Protein AF-A0A7J2JS79-F1 (afdb_monomer_lite)

Radius of gyration: 30.81 Å; chains: 1; bounding box: 66×51×99 Å

Structure (mmCIF, N/CA/C/O backbone):
data_AF-A0A7J2JS79-F1
#
_entry.id   AF-A0A7J2JS79-F1
#
loop_
_atom_site.group_PDB
_atom_site.id
_atom_site.type_symbol
_atom_site.label_atom_id
_atom_site.label_alt_id
_atom_site.label_comp_id
_atom_site.label_asym_id
_atom_site.label_entity_id
_atom_site.label_seq_id
_atom_site.pdbx_PDB_ins_code
_atom_site.Cartn_x
_atom_site.Cartn_y
_atom_site.Cartn_z
_atom_site.occupancy
_atom_site.B_iso_or_equiv
_atom_site.auth_seq_id
_atom_site.auth_comp_id
_atom_site.auth_asym_id
_atom_site.auth_atom_id
_atom_site.pdbx_PDB_model_num
ATOM 1 N N . ASP A 1 1 ? -10.853 20.121 -11.551 1.00 84.25 1 ASP A N 1
ATOM 2 C CA . ASP A 1 1 ? -9.525 20.660 -11.921 1.00 84.25 1 ASP A CA 1
ATOM 3 C C . ASP A 1 1 ? -8.825 21.218 -10.692 1.00 84.25 1 ASP A C 1
ATOM 5 O O . ASP A 1 1 ? -9.504 21.493 -9.707 1.00 84.25 1 ASP A O 1
ATOM 9 N N . ILE A 1 2 ? -7.500 21.365 -10.731 1.00 89.12 2 ILE A N 1
ATOM 10 C CA . ILE A 1 2 ? -6.715 22.057 -9.697 1.00 89.12 2 ILE A CA 1
ATOM 11 C C . ILE A 1 2 ? -6.076 23.290 -10.339 1.00 89.12 2 ILE A C 1
ATOM 13 O O . ILE A 1 2 ? -5.400 23.184 -11.360 1.00 89.12 2 ILE A O 1
ATOM 17 N N . MET A 1 3 ? -6.304 24.453 -9.735 1.00 93.06 3 MET A N 1
ATOM 18 C CA . MET A 1 3 ? -5.702 25.731 -10.112 1.00 93.06 3 MET A CA 1
ATOM 19 C C . MET A 1 3 ? -4.889 26.240 -8.928 1.00 93.06 3 MET A C 1
ATOM 21 O O . MET A 1 3 ? -5.414 26.318 -7.817 1.00 93.06 3 MET A O 1
ATOM 25 N N . PHE A 1 4 ? -3.627 26.579 -9.159 1.00 94.00 4 PHE A N 1
ATOM 26 C CA . PHE A 1 4 ? -2.743 27.139 -8.145 1.00 94.00 4 PHE A CA 1
ATOM 27 C C . PHE A 1 4 ? -1.970 28.313 -8.741 1.00 94.00 4 PHE A C 1
ATOM 29 O O . PHE A 1 4 ? -1.432 28.202 -9.837 1.00 94.00 4 PHE A O 1
ATOM 36 N N . ILE A 1 5 ? -1.950 29.440 -8.035 1.00 94.62 5 ILE A N 1
ATOM 37 C CA . ILE A 1 5 ? -1.116 30.595 -8.367 1.00 94.62 5 ILE A CA 1
ATOM 38 C C . ILE A 1 5 ? -0.115 30.721 -7.230 1.00 94.62 5 ILE A C 1
ATOM 40 O O . ILE A 1 5 ? -0.523 30.796 -6.068 1.00 94.62 5 ILE A O 1
ATOM 44 N N . ASP A 1 6 ? 1.170 30.679 -7.554 1.00 93.75 6 ASP A N 1
ATOM 45 C CA . ASP A 1 6 ? 2.220 30.836 -6.556 1.00 93.75 6 ASP A CA 1
ATOM 46 C C . ASP A 1 6 ? 2.411 32.319 -6.157 1.00 93.75 6 ASP A C 1
ATOM 48 O O . ASP A 1 6 ? 1.805 33.213 -6.758 1.00 93.75 6 ASP A O 1
ATOM 52 N N . PRO A 1 7 ? 3.227 32.616 -5.128 1.00 95.69 7 PRO A N 1
ATOM 53 C CA . PRO A 1 7 ? 3.497 33.996 -4.720 1.00 95.69 7 PRO A CA 1
ATOM 54 C C . PRO A 1 7 ? 4.142 34.870 -5.807 1.00 95.69 7 PRO A C 1
ATOM 56 O O . PRO A 1 7 ? 4.011 36.091 -5.742 1.00 95.69 7 PRO A O 1
ATOM 59 N N . ASP A 1 8 ? 4.801 34.260 -6.796 1.00 94.81 8 ASP A N 1
ATOM 60 C CA . ASP A 1 8 ? 5.475 34.941 -7.907 1.00 94.81 8 ASP A CA 1
ATOM 61 C C . ASP A 1 8 ? 4.531 35.195 -9.103 1.00 94.81 8 ASP A C 1
ATOM 63 O O . ASP A 1 8 ? 4.903 35.854 -10.077 1.00 94.81 8 ASP A O 1
ATOM 67 N N . GLY A 1 9 ? 3.284 34.715 -9.030 1.00 92.88 9 GLY A N 1
ATOM 68 C CA . GLY A 1 9 ? 2.262 34.877 -10.061 1.00 92.88 9 GLY A CA 1
ATOM 69 C C . GLY A 1 9 ? 2.285 33.806 -11.156 1.00 92.88 9 GLY A C 1
ATOM 70 O O . GLY A 1 9 ? 1.557 33.939 -12.144 1.00 92.88 9 GLY A O 1
ATOM 71 N N . LEU A 1 10 ? 3.072 32.735 -11.006 1.00 93.00 10 LEU A N 1
ATOM 72 C CA . LEU A 1 10 ? 3.027 31.586 -11.907 1.00 93.00 10 LEU A CA 1
ATOM 73 C C . LEU A 1 10 ? 1.721 30.821 -11.707 1.00 93.00 10 LEU A C 1
ATOM 75 O O . LEU A 1 10 ? 1.368 30.394 -10.606 1.00 93.00 10 LEU A O 1
ATOM 79 N N . PHE A 1 11 ? 1.007 30.631 -12.813 1.00 92.88 11 PHE A N 1
ATOM 80 C CA . PHE A 1 11 ? -0.254 29.912 -12.846 1.00 92.88 11 PHE A CA 1
ATOM 81 C C . PHE A 1 11 ? -0.038 28.446 -13.231 1.00 92.88 11 PHE A C 1
ATOM 83 O O . PHE A 1 11 ? 0.369 28.127 -14.349 1.00 92.88 11 PHE A O 1
ATOM 90 N N . PHE A 1 12 ? -0.376 27.553 -12.309 1.00 91.50 12 PHE A N 1
ATOM 91 C CA . PHE A 1 12 ? -0.384 26.112 -12.494 1.00 91.50 12 PHE A CA 1
ATOM 92 C C . PHE A 1 12 ? -1.821 25.623 -12.682 1.00 91.50 12 PHE A C 1
ATOM 94 O O . PHE A 1 12 ? -2.689 25.835 -11.828 1.00 91.50 12 PHE A O 1
ATOM 101 N N . PHE A 1 13 ? -2.066 24.928 -13.793 1.00 91.44 13 PHE A N 1
ATOM 102 C CA . PHE A 1 13 ? -3.361 24.332 -14.107 1.00 91.44 13 PHE A CA 1
ATOM 103 C C . PHE A 1 13 ? -3.237 22.832 -14.338 1.00 91.44 13 PHE A C 1
ATOM 105 O O . PHE A 1 13 ? -2.609 22.382 -15.296 1.00 91.44 13 PHE A O 1
ATOM 112 N N . PHE A 1 14 ? -3.912 22.059 -13.494 1.00 88.56 14 PHE A N 1
ATOM 113 C CA . PHE A 1 14 ? -4.018 20.614 -13.624 1.00 88.56 14 PHE A CA 1
ATOM 114 C C . PHE A 1 14 ? -5.469 20.253 -13.942 1.00 88.56 14 PHE A C 1
ATOM 116 O O . PHE A 1 14 ? -6.329 20.167 -13.059 1.00 88.56 14 PHE A O 1
ATOM 123 N N . ALA A 1 15 ? -5.749 20.045 -15.229 1.00 86.50 15 ALA A N 1
ATOM 124 C CA . ALA A 1 15 ? -7.058 19.584 -15.684 1.00 86.50 15 ALA A CA 1
ATOM 125 C C . ALA A 1 15 ? -7.392 18.198 -15.102 1.00 86.50 15 ALA A C 1
ATOM 127 O O . ALA A 1 15 ? -6.499 17.404 -14.799 1.00 86.50 15 ALA A O 1
ATOM 128 N N . MET A 1 16 ? -8.667 17.846 -15.005 1.00 83.88 16 MET A N 1
ATOM 129 C CA . MET A 1 16 ? -9.098 16.479 -14.723 1.00 83.88 16 MET A CA 1
ATOM 130 C C . MET A 1 16 ? -8.795 15.568 -15.913 1.00 83.88 16 MET A C 1
ATOM 132 O O . MET A 1 16 ? -8.667 16.003 -17.056 1.00 83.88 16 MET A O 1
ATOM 136 N N . THR A 1 17 ? -8.594 14.287 -15.627 1.00 82.75 17 THR A N 1
ATOM 137 C CA . THR A 1 17 ? -8.376 13.253 -16.656 1.00 82.75 17 THR A CA 1
ATOM 138 C C . THR A 1 17 ? -9.635 12.424 -16.880 1.00 82.75 17 THR A C 1
ATOM 140 O O . THR A 1 17 ? -9.803 11.817 -17.929 1.00 82.75 17 THR A O 1
ATOM 143 N N . THR A 1 18 ? -10.502 12.368 -15.872 1.00 84.44 18 THR A N 1
ATOM 144 C CA . THR A 1 18 ? -11.639 11.460 -15.802 1.00 84.44 18 THR A CA 1
ATOM 145 C C . THR A 1 18 ? -12.672 12.017 -14.833 1.00 84.44 18 THR A C 1
ATOM 147 O O . THR A 1 18 ? -12.306 12.574 -13.798 1.00 84.44 18 THR A O 1
ATOM 150 N N . ASP A 1 19 ? -13.947 11.826 -15.161 1.00 84.81 19 ASP A N 1
ATOM 151 C CA . ASP A 1 19 ? -15.085 12.200 -14.311 1.00 84.81 19 ASP A CA 1
ATOM 152 C C . ASP A 1 19 ? -15.499 11.057 -13.367 1.00 84.81 19 ASP A C 1
ATOM 154 O O . ASP A 1 19 ? -16.471 11.161 -12.619 1.00 84.81 19 ASP A O 1
ATOM 158 N N . GLN A 1 20 ? -14.784 9.926 -13.406 1.00 86.12 20 GLN A N 1
ATOM 159 C CA . GLN A 1 20 ? -15.063 8.782 -12.543 1.00 86.12 20 GLN A CA 1
ATOM 160 C C . GLN A 1 20 ? -14.606 9.066 -11.112 1.00 86.12 20 GLN A C 1
ATOM 162 O O . GLN A 1 20 ? -13.413 9.107 -10.812 1.00 86.12 20 GLN A O 1
ATOM 167 N N . ILE A 1 21 ? -15.579 9.202 -10.214 1.00 85.50 21 ILE A N 1
ATOM 168 C CA . ILE A 1 21 ? -15.348 9.418 -8.788 1.00 85.50 21 ILE A CA 1
ATOM 169 C C . ILE A 1 21 ? -15.422 8.066 -8.059 1.00 85.50 21 ILE A C 1
ATOM 171 O O . ILE A 1 21 ? -16.428 7.361 -8.190 1.00 85.50 21 ILE A O 1
ATOM 175 N N . PRO A 1 22 ? -14.401 7.681 -7.271 1.00 85.75 22 PRO A N 1
ATOM 176 C CA . PRO A 1 22 ? -14.474 6.473 -6.459 1.00 85.75 22 PRO A CA 1
ATOM 177 C C . PRO A 1 22 ? -15.594 6.554 -5.406 1.00 85.75 22 PRO A C 1
ATOM 179 O O . PRO A 1 22 ? -15.887 7.641 -4.898 1.00 85.75 22 PRO A O 1
ATOM 182 N N . PRO A 1 23 ? -16.182 5.414 -5.002 1.00 87.31 23 PRO A N 1
ATOM 183 C CA . PRO A 1 23 ? -17.292 5.396 -4.053 1.00 87.31 23 PRO A CA 1
ATOM 184 C C . PRO A 1 23 ? -16.861 5.979 -2.703 1.00 87.31 23 PRO A C 1
ATOM 186 O O . PRO A 1 23 ? -15.801 5.595 -2.216 1.00 87.31 23 PRO A O 1
ATOM 189 N N . PRO A 1 24 ? -17.641 6.867 -2.065 1.00 90.00 24 PRO A N 1
ATOM 190 C CA . PRO A 1 24 ? -17.243 7.488 -0.806 1.00 90.00 24 PRO A CA 1
ATOM 191 C C . PRO A 1 24 ? -17.092 6.449 0.320 1.00 90.00 24 PRO A C 1
ATOM 193 O O . PRO A 1 24 ? -17.819 5.449 0.335 1.00 90.00 24 PRO A O 1
ATOM 196 N N . PRO A 1 25 ? -16.164 6.673 1.270 1.00 91.81 25 PRO A N 1
ATOM 197 C CA . PRO A 1 25 ? -16.017 5.799 2.425 1.00 91.81 25 PRO A CA 1
ATOM 198 C C . PRO A 1 25 ? -17.281 5.836 3.291 1.00 91.81 25 PRO A C 1
ATOM 200 O O . PRO A 1 25 ? -18.002 6.835 3.324 1.00 91.81 25 PRO A O 1
ATOM 203 N N . LYS A 1 26 ? -17.539 4.742 4.008 1.00 90.25 26 LYS A N 1
ATOM 204 C CA . LYS A 1 26 ? -18.699 4.610 4.900 1.00 90.25 26 LYS A CA 1
ATOM 205 C C . LYS A 1 26 ? -18.242 4.509 6.345 1.00 90.25 26 LYS A C 1
ATOM 207 O O . LYS A 1 26 ? -17.223 3.885 6.637 1.00 90.25 26 LYS A O 1
ATOM 212 N N . GLU A 1 27 ? -19.019 5.088 7.252 1.00 89.50 27 GLU A N 1
ATOM 213 C CA . GLU A 1 27 ? -18.800 4.890 8.680 1.00 89.50 27 GLU A CA 1
ATOM 214 C C . GLU A 1 27 ? -19.124 3.444 9.069 1.00 89.50 27 GLU A C 1
ATOM 216 O O . GLU A 1 27 ? -20.024 2.809 8.510 1.00 89.50 27 GLU A O 1
ATOM 221 N N . THR A 1 28 ? -18.369 2.906 10.022 1.00 90.69 28 THR A N 1
ATOM 222 C CA . THR A 1 28 ? -18.553 1.539 10.490 1.00 90.69 28 THR A CA 1
ATOM 223 C C . THR A 1 28 ? -18.247 1.406 11.972 1.00 90.69 28 THR A C 1
ATOM 225 O O . THR A 1 28 ? -17.561 2.235 12.566 1.00 90.69 28 THR A O 1
ATOM 228 N N . LYS A 1 29 ? -18.755 0.326 12.563 1.00 92.31 29 LYS A N 1
ATOM 229 C CA . LYS A 1 29 ? -18.499 -0.051 13.955 1.00 92.31 29 LYS A CA 1
ATOM 230 C C . LYS A 1 29 ? -17.019 -0.391 14.163 1.00 92.31 29 LYS A C 1
ATOM 232 O O . LYS A 1 29 ? -16.299 -0.697 13.211 1.00 92.31 29 LYS A O 1
ATOM 237 N N . PHE A 1 30 ? -16.567 -0.435 15.409 1.00 92.62 30 PHE A N 1
ATOM 238 C CA . PHE A 1 30 ? -15.189 -0.825 15.708 1.00 92.62 30 PHE A CA 1
ATOM 239 C C . PHE A 1 30 ? -14.995 -2.334 15.580 1.00 92.62 30 PHE A C 1
ATOM 241 O O . PHE A 1 30 ? -15.896 -3.114 15.871 1.00 92.62 30 PHE A O 1
ATOM 248 N N . HIS A 1 31 ? -13.813 -2.776 15.172 1.00 93.94 31 HIS A N 1
ATOM 249 C CA . HIS A 1 31 ? -13.465 -4.189 15.265 1.00 93.94 31 HIS A CA 1
ATOM 250 C C . HIS A 1 31 ? -12.856 -4.477 16.649 1.00 93.94 31 HIS A C 1
ATOM 252 O O . HIS A 1 31 ? -11.970 -3.727 17.059 1.00 93.94 31 HIS A O 1
ATOM 258 N N . PRO A 1 32 ? -13.249 -5.554 17.359 1.00 92.12 32 PRO A N 1
ATOM 259 C CA . PRO A 1 32 ? -12.755 -5.843 18.712 1.00 92.12 32 PRO A CA 1
ATOM 260 C C . PRO A 1 32 ? -11.230 -5.895 18.854 1.00 92.12 32 PRO A C 1
ATOM 262 O O . PRO A 1 32 ? -10.695 -5.436 19.853 1.00 92.12 32 PRO A O 1
ATOM 265 N N . LYS A 1 33 ? -10.512 -6.408 17.846 1.00 90.81 33 LYS A N 1
ATOM 266 C CA . LYS A 1 33 ? -9.035 -6.468 17.859 1.00 90.81 33 LYS A CA 1
ATOM 267 C C . LYS A 1 33 ? -8.331 -5.125 17.609 1.00 90.81 33 LYS A C 1
ATOM 269 O O . LYS A 1 33 ? -7.115 -5.075 17.730 1.00 90.81 33 LYS A O 1
ATOM 274 N N . GLY A 1 34 ? -9.059 -4.084 17.204 1.00 88.19 34 GLY A N 1
ATOM 275 C CA . GLY A 1 34 ? -8.492 -2.774 16.851 1.00 88.19 34 GLY A CA 1
ATOM 276 C C . GLY A 1 34 ? -8.863 -1.655 17.818 1.00 88.19 34 GLY A C 1
ATO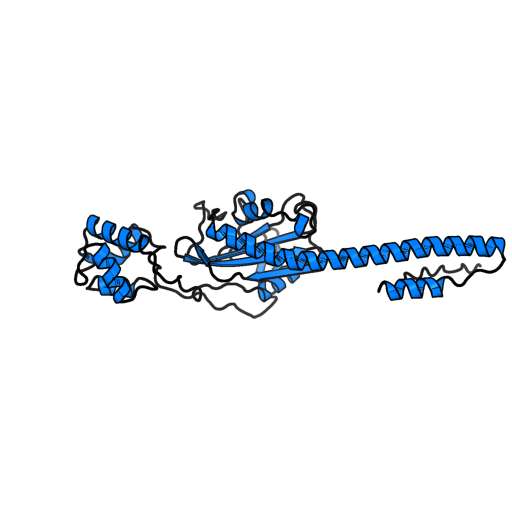M 277 O O . GLY A 1 34 ? -8.722 -0.484 17.476 1.00 88.19 34 GLY A O 1
ATOM 278 N N . ILE A 1 35 ? -9.401 -1.994 18.990 1.00 92.62 35 ILE A N 1
ATOM 279 C CA . ILE A 1 35 ? -9.753 -1.002 20.007 1.00 92.62 35 ILE A CA 1
ATOM 280 C C . ILE A 1 35 ? -8.641 -0.846 21.032 1.00 92.62 35 ILE A C 1
ATOM 282 O O . ILE A 1 35 ? -7.933 -1.797 21.352 1.00 92.62 35 ILE A O 1
ATOM 286 N N . ASP A 1 36 ? -8.573 0.352 21.598 1.00 91.81 36 ASP A N 1
ATOM 287 C CA . ASP A 1 36 ? -7.746 0.672 22.753 1.00 91.81 36 ASP A CA 1
ATOM 288 C C . ASP A 1 36 ? -8.608 0.640 24.029 1.00 91.81 36 ASP A C 1
ATOM 290 O O . ASP A 1 36 ? -9.831 0.808 23.970 1.00 91.81 36 ASP A O 1
ATOM 294 N N . PHE A 1 37 ? -7.987 0.447 25.196 1.00 93.12 37 PHE A N 1
ATOM 295 C CA . PHE A 1 37 ? -8.708 0.400 26.477 1.00 93.12 37 PHE A CA 1
ATOM 296 C C . PHE A 1 37 ? -9.516 1.682 26.735 1.00 93.12 37 PHE A C 1
ATOM 298 O O . PHE A 1 37 ? -10.695 1.626 27.081 1.00 93.12 37 PHE A O 1
ATOM 305 N N . GLU A 1 38 ? -8.913 2.839 26.461 1.00 94.00 38 GLU A N 1
ATOM 306 C CA . GLU A 1 38 ? -9.556 4.148 26.605 1.00 94.00 38 GLU A CA 1
ATOM 307 C C . GLU A 1 38 ? -10.780 4.303 25.687 1.00 94.00 38 GLU A C 1
ATOM 309 O O . GLU A 1 38 ? -11.810 4.855 26.077 1.00 94.00 38 GLU A O 1
ATOM 314 N N . LEU A 1 39 ? -10.708 3.756 24.468 1.00 93.25 39 LEU A N 1
ATOM 315 C CA . LEU A 1 39 ? -11.848 3.746 23.556 1.00 93.25 39 LEU A CA 1
ATOM 316 C C . LEU A 1 39 ? -12.982 2.881 24.117 1.00 93.25 39 LEU A C 1
ATOM 318 O O . LEU A 1 39 ? -14.138 3.302 24.087 1.00 93.25 39 LEU A O 1
ATOM 322 N N . LEU A 1 40 ? -12.667 1.698 24.651 1.00 94.62 40 LEU A N 1
ATOM 323 C CA . LEU A 1 40 ? -13.661 0.832 25.283 1.00 94.62 40 LEU A CA 1
ATOM 324 C C . LEU A 1 40 ? -14.336 1.534 26.472 1.00 94.62 40 LEU A C 1
ATOM 326 O O . LEU A 1 40 ? -15.563 1.489 26.572 1.00 94.62 40 LEU A O 1
ATOM 330 N N . LYS A 1 41 ? -13.559 2.224 27.317 1.00 94.94 41 LYS A N 1
ATOM 331 C CA . LYS A 1 41 ? -14.061 3.009 28.457 1.00 94.94 41 LYS A CA 1
ATOM 332 C C . LYS A 1 41 ? -15.026 4.099 28.009 1.00 94.94 41 LYS A C 1
ATOM 334 O O . LYS A 1 41 ? -16.185 4.113 28.425 1.00 94.94 41 LYS A O 1
ATOM 339 N N . ARG A 1 42 ? -14.605 4.926 27.050 1.00 94.56 42 ARG A N 1
ATOM 340 C CA . ARG A 1 42 ? -15.449 5.976 26.467 1.00 94.56 42 ARG A CA 1
ATOM 341 C C . ARG A 1 42 ? -16.742 5.414 25.870 1.00 94.56 42 ARG A C 1
ATOM 343 O O . ARG A 1 42 ? -17.813 6.000 26.047 1.00 94.56 42 ARG A O 1
ATOM 350 N N . LEU A 1 43 ? -16.677 4.286 25.161 1.00 94.75 43 LEU A N 1
ATOM 351 C CA . LEU A 1 43 ? -17.865 3.631 24.601 1.00 94.75 43 LEU A CA 1
ATOM 352 C C . LEU A 1 43 ? -18.810 3.136 25.705 1.00 94.75 43 LEU A C 1
ATOM 354 O O . LEU A 1 43 ? -20.025 3.315 25.593 1.00 94.75 43 LEU A O 1
ATOM 358 N N . ALA A 1 44 ? -18.275 2.545 26.774 1.00 93.94 44 ALA A N 1
ATOM 359 C CA . ALA A 1 44 ? -19.063 2.054 27.902 1.00 93.94 44 ALA A CA 1
ATOM 360 C C . ALA A 1 44 ? -19.791 3.189 28.648 1.00 93.94 44 ALA A C 1
ATOM 362 O O . ALA A 1 44 ? -20.950 3.021 29.030 1.00 93.94 44 ALA A O 1
ATOM 363 N N . GLU A 1 45 ? -19.169 4.362 28.785 1.00 93.19 45 GLU A N 1
ATOM 364 C CA . GLU A 1 45 ? -19.760 5.542 29.437 1.00 93.19 45 GLU A CA 1
ATOM 365 C C . GLU A 1 45 ? -20.839 6.224 28.573 1.00 93.19 45 GLU A C 1
ATOM 367 O O . GLU A 1 45 ? -21.908 6.617 29.061 1.00 93.19 45 GLU A O 1
ATOM 372 N N . THR A 1 46 ? -20.588 6.332 27.264 1.00 93.25 46 THR A N 1
ATOM 373 C CA . THR A 1 46 ? -21.446 7.075 26.320 1.00 93.25 46 THR A CA 1
ATOM 374 C C . THR A 1 46 ? -22.594 6.250 25.739 1.00 93.25 46 THR A C 1
ATOM 376 O O . THR A 1 46 ? -23.564 6.812 25.223 1.00 93.25 46 THR A O 1
ATOM 379 N N . THR A 1 47 ? -22.539 4.919 25.837 1.00 93.31 47 THR A N 1
ATOM 380 C CA . THR A 1 47 ? -23.546 4.046 25.226 1.00 93.31 47 THR A CA 1
ATOM 381 C C . THR A 1 47 ? -24.965 4.277 25.762 1.00 93.31 47 THR A C 1
ATOM 383 O O . THR A 1 47 ? -25.196 4.591 26.932 1.00 93.31 47 THR A O 1
ATOM 386 N N . LYS A 1 48 ? -25.958 4.046 24.895 1.00 92.25 48 LYS A N 1
ATOM 387 C CA . LYS A 1 48 ? -27.387 4.001 25.253 1.00 92.25 48 LYS A CA 1
ATOM 388 C C . LYS A 1 48 ? -27.861 2.593 25.641 1.00 92.25 48 LYS A C 1
ATOM 390 O O . LYS A 1 48 ? -28.982 2.423 26.116 1.00 92.25 48 LYS A O 1
ATOM 395 N N . THR A 1 49 ? -27.032 1.571 25.432 1.00 92.62 49 THR A N 1
ATOM 396 C CA . THR A 1 49 ? -27.377 0.168 25.702 1.00 92.62 49 THR A CA 1
ATOM 397 C C . THR A 1 49 ? -27.427 -0.114 27.201 1.00 92.62 49 THR A C 1
ATOM 399 O O . THR A 1 49 ? -26.486 0.210 27.921 1.00 92.62 49 THR A O 1
ATOM 402 N N . ARG A 1 50 ? -28.492 -0.778 27.667 1.00 92.06 50 ARG A N 1
ATOM 403 C CA . ARG A 1 50 ? -28.679 -1.119 29.091 1.00 92.06 50 ARG A CA 1
ATOM 404 C C . ARG A 1 50 ? -28.007 -2.423 29.526 1.00 92.06 50 ARG A C 1
ATOM 406 O O . ARG A 1 50 ? -27.800 -2.608 30.715 1.00 92.06 50 ARG A O 1
ATOM 413 N N . LYS A 1 51 ? -27.709 -3.312 28.574 1.00 94.62 51 LYS A N 1
ATOM 414 C CA . LYS A 1 51 ? -27.142 -4.647 28.806 1.00 94.62 51 LYS A CA 1
ATOM 415 C C . LYS A 1 51 ? -25.813 -4.798 28.081 1.00 94.62 51 LYS A C 1
ATOM 417 O O . LYS A 1 51 ? -25.687 -4.335 26.943 1.00 94.62 51 LYS A O 1
ATOM 422 N N . LEU A 1 52 ? -24.871 -5.500 28.696 1.00 92.81 52 LEU A N 1
ATOM 423 C CA . LEU A 1 52 ? -23.528 -5.715 28.172 1.00 92.81 52 LEU A CA 1
ATOM 424 C C . LEU A 1 52 ? -23.526 -6.539 26.874 1.00 92.81 52 LEU A C 1
ATOM 426 O O . LEU A 1 52 ? -22.819 -6.205 25.927 1.00 92.81 52 LEU A O 1
ATOM 430 N N . ALA A 1 53 ? -24.401 -7.542 26.757 1.00 93.25 53 ALA A N 1
ATOM 431 C CA . ALA A 1 53 ? -24.567 -8.274 25.496 1.00 93.25 53 ALA A CA 1
ATOM 432 C C . ALA A 1 53 ? -25.067 -7.374 24.346 1.00 93.25 53 ALA A C 1
ATOM 434 O O . ALA A 1 53 ? -24.627 -7.494 23.199 1.00 93.25 53 ALA A O 1
ATOM 435 N N . GLY A 1 54 ? -25.963 -6.430 24.656 1.00 94.19 54 GLY A N 1
ATOM 436 C CA . GLY A 1 54 ? -26.431 -5.429 23.694 1.00 94.19 54 GLY A CA 1
ATOM 437 C C . GLY A 1 54 ? -25.324 -4.450 23.305 1.00 94.19 54 GLY A C 1
ATOM 438 O O . GLY A 1 54 ? -25.172 -4.118 22.133 1.00 94.19 54 GLY A O 1
ATOM 439 N N . PHE A 1 55 ? -24.519 -4.021 24.277 1.00 95.81 55 PHE A N 1
ATOM 440 C CA . PHE A 1 55 ? -23.364 -3.152 24.052 1.00 95.81 55 PHE A CA 1
ATOM 441 C C . PHE A 1 55 ? -22.393 -3.752 23.033 1.00 95.81 55 PHE A C 1
ATOM 443 O O . PHE A 1 55 ? -22.072 -3.102 22.036 1.00 95.81 55 PHE A O 1
ATOM 450 N N . LEU A 1 56 ? -22.008 -5.015 23.237 1.00 94.81 56 LEU A N 1
ATOM 451 C CA . LEU A 1 56 ? -21.054 -5.702 22.373 1.00 94.81 56 LEU A CA 1
ATOM 452 C C . LEU A 1 56 ? -21.552 -5.835 20.924 1.00 94.81 56 LEU A C 1
ATOM 454 O O . LEU A 1 56 ? -20.813 -5.584 19.979 1.00 94.81 56 LEU A O 1
ATOM 458 N N . THR A 1 57 ? -22.828 -6.163 20.734 1.00 94.56 57 THR A N 1
ATOM 459 C CA . THR A 1 57 ? -23.437 -6.300 19.396 1.00 94.56 57 THR A CA 1
ATOM 460 C C . THR A 1 57 ? -23.701 -4.952 18.709 1.00 94.56 57 THR A C 1
ATOM 462 O O . THR A 1 57 ? -23.719 -4.844 17.476 1.00 94.56 57 THR A O 1
ATOM 465 N N . THR A 1 58 ? -23.889 -3.888 19.491 1.00 94.31 58 THR A N 1
ATOM 466 C CA . THR A 1 58 ? -24.177 -2.548 18.966 1.00 94.31 58 THR A CA 1
ATOM 467 C C . THR A 1 58 ? -22.913 -1.854 18.481 1.00 94.31 58 THR A C 1
ATOM 469 O O . THR A 1 58 ? -22.918 -1.323 17.375 1.00 94.31 58 THR A O 1
ATOM 472 N N . HIS A 1 59 ? -21.835 -1.890 19.264 1.00 93.81 59 HIS A N 1
ATOM 473 C CA . HIS A 1 59 ? -20.642 -1.072 19.014 1.00 93.81 59 HIS A CA 1
ATOM 474 C C . HIS A 1 59 ? -19.538 -1.778 18.238 1.00 93.81 59 HIS A C 1
ATOM 476 O O . HIS A 1 59 ? -18.691 -1.100 17.653 1.00 93.81 59 HIS A O 1
ATOM 482 N N . PHE A 1 60 ? -19.560 -3.112 18.185 1.00 94.69 60 PHE A N 1
ATOM 483 C CA . PHE A 1 60 ? -18.510 -3.883 17.532 1.00 94.69 60 PHE A CA 1
ATOM 484 C C . PHE A 1 60 ? -18.992 -4.601 16.270 1.00 94.69 60 PHE A C 1
ATOM 486 O O . PHE A 1 60 ? -20.092 -5.154 16.205 1.00 94.69 60 PHE A O 1
ATOM 493 N N . GLN A 1 61 ? -18.152 -4.593 15.236 1.00 92.94 61 GLN A N 1
ATOM 494 C CA . GLN A 1 61 ? -18.320 -5.427 14.052 1.00 92.94 61 GLN A CA 1
ATOM 495 C C . GLN A 1 61 ? -18.040 -6.886 14.388 1.00 92.94 61 GLN A C 1
ATOM 497 O O . GLN A 1 61 ? -17.211 -7.189 15.241 1.00 92.94 61 GLN A O 1
ATOM 502 N N . ARG A 1 62 ? -18.678 -7.793 13.640 1.00 91.81 62 ARG A N 1
ATOM 503 C CA . ARG A 1 62 ? -18.433 -9.244 13.716 1.00 91.81 62 ARG A CA 1
ATOM 504 C C . ARG A 1 62 ? -18.677 -9.854 15.103 1.00 91.81 62 ARG A C 1
ATOM 506 O O . ARG A 1 62 ? -18.262 -10.980 15.352 1.00 91.81 62 ARG A O 1
ATOM 513 N N . VAL A 1 63 ? -19.414 -9.153 15.966 1.00 93.69 63 VAL A N 1
ATOM 514 C CA . VAL A 1 63 ? -19.881 -9.663 17.255 1.00 93.69 63 VAL A CA 1
ATOM 515 C C . VAL A 1 63 ? -21.383 -9.912 17.178 1.00 93.69 63 VAL A C 1
ATOM 517 O O . VAL A 1 63 ? -22.185 -8.980 17.164 1.00 93.69 63 VAL A O 1
ATOM 520 N N . GLY A 1 64 ? -21.762 -11.187 17.099 1.00 93.50 64 GLY A N 1
ATOM 521 C CA . GLY A 1 64 ? -23.150 -11.632 17.239 1.00 93.50 64 GLY A CA 1
ATOM 522 C C . GLY A 1 64 ? -23.480 -12.035 18.677 1.00 93.50 64 GLY A C 1
ATOM 523 O O . GLY A 1 64 ? -22.611 -12.040 19.545 1.00 93.50 64 GLY A O 1
ATOM 524 N N . SER A 1 65 ? -24.725 -12.443 18.933 1.00 93.25 65 SER A N 1
ATOM 525 C CA . SER A 1 65 ? -25.175 -12.837 20.278 1.00 93.25 65 SER A CA 1
ATOM 526 C C . SER A 1 65 ? -24.381 -14.010 20.869 1.00 93.25 65 SER A C 1
ATOM 528 O O . SER A 1 65 ? -24.078 -13.995 22.057 1.00 93.25 65 SER A O 1
ATOM 530 N N . LYS A 1 66 ? -24.004 -15.000 20.043 1.00 92.88 66 LYS A N 1
ATOM 531 C CA . LYS A 1 66 ? -23.188 -16.154 20.472 1.00 92.88 66 LYS A CA 1
ATOM 532 C C . LYS A 1 66 ? -21.778 -15.722 20.880 1.00 92.88 66 LYS A C 1
ATOM 534 O O . LYS A 1 66 ? -21.356 -15.974 22.000 1.00 92.88 66 LYS A O 1
ATOM 539 N N . THR A 1 67 ? -21.102 -14.986 19.999 1.00 93.62 67 THR A N 1
ATOM 540 C CA . THR A 1 67 ? -19.762 -14.437 20.242 1.00 93.62 67 THR A CA 1
ATOM 541 C C . THR A 1 67 ? -19.742 -13.527 21.469 1.00 93.62 67 THR A C 1
ATOM 543 O O . THR A 1 67 ? -18.848 -13.637 22.299 1.00 93.62 67 THR A O 1
ATOM 546 N N . ALA A 1 68 ? -20.757 -12.672 21.632 1.00 94.31 68 ALA A N 1
ATOM 547 C CA . ALA A 1 68 ? -20.900 -11.838 22.819 1.00 94.31 68 ALA A CA 1
ATOM 548 C C . ALA A 1 68 ? -21.003 -12.688 24.095 1.00 94.31 68 ALA A C 1
ATOM 550 O O . ALA A 1 68 ? -20.285 -12.421 25.050 1.00 94.31 68 ALA A O 1
ATOM 551 N N . ALA A 1 69 ? -21.837 -13.732 24.111 1.00 93.75 69 ALA A N 1
ATOM 552 C CA . ALA A 1 69 ? -21.955 -14.622 25.267 1.00 93.75 69 ALA A CA 1
ATOM 553 C C . ALA A 1 69 ? -20.629 -15.330 25.602 1.00 93.75 69 ALA A C 1
ATOM 555 O O . ALA A 1 69 ? -20.254 -15.398 26.770 1.00 93.75 69 ALA A O 1
ATOM 556 N N . GLU A 1 70 ? -19.887 -15.794 24.593 1.00 94.38 70 GLU A N 1
ATOM 557 C CA . GLU A 1 70 ? -18.568 -16.416 24.777 1.00 94.38 70 GLU A CA 1
ATOM 558 C C . GLU A 1 70 ? -17.539 -15.445 25.372 1.00 94.38 70 GLU A C 1
ATOM 560 O O . GLU A 1 70 ? -16.822 -15.802 26.308 1.00 94.38 70 GLU A O 1
ATOM 565 N N . ILE A 1 71 ? -17.469 -14.213 24.859 1.00 94.62 71 ILE A N 1
ATOM 566 C CA . ILE A 1 71 ? -16.552 -13.177 25.362 1.00 94.62 71 ILE A CA 1
ATOM 567 C C . ILE A 1 71 ? -16.881 -12.836 26.815 1.00 94.62 71 ILE A C 1
ATOM 569 O O . ILE A 1 71 ? -15.983 -12.739 27.649 1.00 94.62 71 ILE A O 1
ATOM 573 N N . LEU A 1 72 ? -18.167 -12.684 27.129 1.00 94.88 72 LEU A N 1
ATOM 574 C CA . LEU A 1 72 ? -18.618 -12.359 28.477 1.00 94.88 72 LEU A CA 1
ATOM 575 C C . LEU A 1 72 ? -18.352 -13.492 29.467 1.00 94.88 72 LEU A C 1
ATOM 577 O O . LEU A 1 72 ? -17.890 -13.226 30.574 1.00 94.88 72 LEU A O 1
ATOM 581 N N . ALA A 1 73 ? -18.541 -14.745 29.046 1.00 94.56 73 ALA A N 1
ATOM 582 C CA . ALA A 1 73 ? -18.171 -15.908 29.843 1.00 94.56 73 ALA A CA 1
ATOM 583 C C . ALA A 1 73 ? -16.662 -15.938 30.136 1.00 94.56 73 ALA A C 1
ATOM 585 O O . ALA A 1 73 ? -16.269 -16.161 31.279 1.00 94.56 73 ALA A O 1
ATOM 586 N N . ARG A 1 74 ? -15.811 -15.638 29.142 1.00 94.38 74 ARG A N 1
ATOM 587 C CA . ARG A 1 74 ? -14.351 -15.528 29.336 1.00 94.38 74 ARG A CA 1
ATOM 588 C C . ARG A 1 74 ? -13.958 -14.383 30.269 1.00 94.38 74 ARG A C 1
ATOM 590 O O . ARG A 1 74 ? -13.002 -14.520 31.023 1.00 94.38 74 ARG A O 1
ATOM 597 N N . ALA A 1 75 ? -14.683 -13.268 30.220 1.00 93.75 75 ALA A N 1
ATOM 598 C CA . ALA A 1 75 ? -14.457 -12.123 31.097 1.00 93.75 75 ALA A CA 1
ATOM 599 C C . ALA A 1 75 ? -15.018 -12.325 32.520 1.00 93.75 75 ALA A C 1
ATOM 601 O O . ALA A 1 75 ? -14.713 -11.528 33.406 1.00 93.75 75 ALA A O 1
ATOM 602 N N . GLY A 1 76 ? -15.838 -13.360 32.747 1.00 93.88 76 GLY A N 1
ATOM 603 C CA . GLY A 1 76 ? -16.542 -13.581 34.012 1.00 93.88 76 GLY A CA 1
ATOM 604 C C . GLY A 1 76 ? -17.632 -12.540 34.288 1.00 93.88 76 GLY A C 1
ATOM 605 O O . GLY A 1 76 ? -17.904 -12.235 35.446 1.00 93.88 76 GLY A O 1
ATOM 606 N N . LEU A 1 77 ? -18.231 -11.964 33.240 1.00 94.00 77 LEU A N 1
ATOM 607 C CA . LEU A 1 77 ? -19.210 -10.879 33.341 1.00 94.00 77 LEU A CA 1
ATOM 608 C C . LEU A 1 77 ? -20.615 -11.345 32.950 1.00 94.00 77 LEU A C 1
ATOM 610 O O . LEU A 1 77 ? -20.802 -12.086 31.984 1.00 94.00 77 LEU A O 1
ATOM 614 N N . SER A 1 78 ? -21.624 -10.855 33.674 1.00 92.62 78 SER A N 1
ATOM 615 C CA . SER A 1 78 ? -23.025 -11.144 33.358 1.00 92.62 78 SER A CA 1
ATOM 616 C C . SER A 1 78 ? -23.491 -10.386 32.098 1.00 92.62 78 SER A C 1
ATOM 618 O O . SER A 1 78 ? -23.274 -9.174 32.002 1.00 92.62 78 SER A O 1
ATOM 620 N N . PRO A 1 79 ? -24.202 -11.043 31.158 1.00 92.62 79 PRO A N 1
ATOM 621 C CA . PRO A 1 79 ? -24.810 -10.402 29.986 1.00 92.62 79 PRO A CA 1
ATOM 622 C C . PRO A 1 79 ? -25.763 -9.245 30.291 1.00 92.62 79 PRO A C 1
ATOM 624 O O . PRO A 1 79 ? -25.898 -8.331 29.470 1.00 92.62 79 PRO A O 1
ATOM 627 N N . ASP A 1 80 ? -26.416 -9.287 31.452 1.00 93.06 80 ASP A N 1
ATOM 628 C CA . ASP A 1 80 ? -27.421 -8.312 31.878 1.00 93.06 80 ASP A CA 1
ATOM 629 C C . ASP A 1 80 ? -26.828 -7.112 32.624 1.00 93.06 80 ASP A C 1
ATOM 631 O O . ASP A 1 80 ? -27.553 -6.159 32.920 1.00 93.06 80 ASP A O 1
ATOM 635 N N . LEU A 1 81 ? -25.520 -7.126 32.903 1.00 92.44 81 LEU A N 1
ATOM 636 C CA . LEU A 1 81 ? -24.849 -6.014 33.562 1.00 92.44 81 LEU A CA 1
ATOM 637 C C . LEU A 1 81 ? -24.924 -4.746 32.695 1.00 92.44 81 LEU A C 1
ATOM 639 O O . LEU A 1 81 ? -24.889 -4.803 31.462 1.00 92.44 81 LEU A O 1
ATOM 643 N N . SER A 1 82 ? -25.010 -3.584 33.340 1.00 92.62 82 SER A N 1
ATOM 644 C CA . SER A 1 82 ? -24.980 -2.301 32.639 1.00 92.62 82 SER A CA 1
ATOM 645 C C . SER A 1 82 ? -23.538 -1.917 32.295 1.00 92.62 82 SER A C 1
ATOM 647 O O . SER A 1 82 ? -22.723 -1.846 33.215 1.00 92.62 82 SER A O 1
ATOM 649 N N . PRO A 1 83 ? -23.222 -1.575 31.028 1.00 91.75 83 PRO A N 1
ATOM 650 C CA . PRO A 1 83 ? -21.883 -1.122 30.639 1.00 91.75 83 PRO A CA 1
ATOM 651 C C . PRO A 1 83 ? -21.381 0.074 31.460 1.00 91.75 83 PRO A C 1
ATOM 653 O O . PRO A 1 83 ? -20.203 0.152 31.774 1.00 91.75 83 PRO A O 1
ATOM 656 N N . LYS A 1 84 ? -22.287 0.973 31.872 1.00 92.56 84 LYS A N 1
ATOM 657 C CA . LYS A 1 84 ? -21.959 2.182 32.652 1.00 92.56 84 LYS A CA 1
ATOM 658 C C . LYS A 1 84 ? -21.600 1.917 34.113 1.00 92.56 84 LYS A C 1
ATOM 660 O O . LYS A 1 84 ? -21.222 2.844 34.816 1.00 92.56 84 LYS A O 1
ATOM 665 N N . ARG A 1 85 ? -21.839 0.699 34.601 1.00 91.12 85 ARG A N 1
ATOM 666 C CA . ARG A 1 85 ? -21.596 0.310 35.998 1.00 91.12 85 ARG A CA 1
ATOM 667 C C . ARG A 1 85 ? -20.362 -0.575 36.153 1.00 91.12 85 ARG A C 1
ATOM 669 O O . ARG A 1 85 ? -20.115 -1.026 37.263 1.00 91.12 85 ARG A O 1
ATOM 676 N N . LEU A 1 86 ? -19.643 -0.841 35.062 1.00 91.44 86 LEU A N 1
ATOM 677 C CA . LEU A 1 86 ? -18.413 -1.619 35.105 1.00 91.44 86 LEU A CA 1
ATOM 678 C C . LEU A 1 86 ? -17.344 -0.857 35.887 1.00 91.44 86 LEU A C 1
ATOM 680 O O . LEU A 1 86 ? -17.131 0.330 35.637 1.00 91.44 86 LEU A O 1
ATOM 684 N N . SER A 1 87 ? -16.663 -1.548 36.797 1.00 93.06 87 SER A N 1
ATOM 685 C CA . SER A 1 87 ? -15.421 -1.036 37.375 1.00 93.06 87 SER A CA 1
ATOM 686 C C . SER A 1 87 ? -14.289 -1.053 36.339 1.00 93.06 87 SER A C 1
ATOM 688 O O . SER A 1 87 ? -14.357 -1.775 35.341 1.00 93.06 87 SER A O 1
ATOM 690 N N . ASP A 1 88 ? -13.217 -0.294 36.582 1.00 92.56 88 ASP A N 1
ATOM 691 C CA . ASP A 1 88 ? -12.036 -0.307 35.706 1.00 92.56 88 ASP A CA 1
ATOM 692 C C . ASP A 1 88 ? -11.421 -1.720 35.607 1.00 92.56 88 ASP A C 1
ATOM 694 O O . ASP A 1 88 ? -11.045 -2.161 34.522 1.00 92.56 88 ASP A O 1
ATOM 698 N N . GLU A 1 89 ? -11.427 -2.489 36.700 1.00 94.12 89 GLU A N 1
ATOM 699 C CA . GLU A 1 89 ? -10.969 -3.887 36.728 1.00 94.12 89 GLU A CA 1
ATOM 700 C C . GLU A 1 89 ? -11.853 -4.812 35.873 1.00 94.12 89 GLU A C 1
ATOM 702 O O . GLU A 1 89 ? -11.365 -5.682 35.144 1.00 94.12 89 GLU A O 1
ATOM 707 N N . GLU A 1 90 ? -13.175 -4.638 35.934 1.00 94.06 90 GLU A N 1
ATOM 708 C CA . GLU A 1 90 ? -14.119 -5.375 35.092 1.00 94.06 90 GLU A CA 1
ATOM 709 C C . GLU A 1 90 ? -13.950 -5.023 33.614 1.00 94.06 90 GLU A C 1
ATOM 711 O O . GLU A 1 90 ? -13.984 -5.909 32.753 1.00 94.06 90 GLU A O 1
ATOM 716 N N . LEU A 1 91 ? -13.720 -3.744 33.323 1.00 94.25 91 LEU A N 1
ATOM 717 C CA . LEU A 1 91 ? -13.474 -3.251 31.980 1.00 94.25 91 LEU A CA 1
ATOM 718 C C . LEU A 1 91 ? -12.158 -3.793 31.411 1.00 94.25 91 LEU A C 1
ATOM 720 O O . LEU A 1 91 ? -12.110 -4.172 30.241 1.00 94.25 91 LEU A O 1
ATOM 724 N N . GLU A 1 92 ? -11.108 -3.897 32.228 1.00 95.06 92 GLU A N 1
ATOM 725 C CA . GLU A 1 92 ? -9.843 -4.517 31.828 1.00 95.06 92 GLU A CA 1
ATOM 726 C C . GLU A 1 92 ? -10.023 -5.997 31.485 1.00 95.06 92 GLU A C 1
ATOM 728 O O . GLU A 1 92 ? -9.508 -6.464 30.465 1.00 95.06 92 GLU A O 1
ATOM 733 N N . ARG A 1 93 ? -10.780 -6.744 32.302 1.00 95.81 93 ARG A N 1
ATOM 734 C CA . ARG A 1 93 ? -11.105 -8.151 32.009 1.00 95.81 93 ARG A CA 1
ATOM 735 C C . ARG A 1 93 ? -11.865 -8.282 30.693 1.00 95.81 93 ARG A C 1
ATOM 737 O O . ARG A 1 93 ? -11.528 -9.146 29.882 1.00 95.81 93 ARG A O 1
ATOM 744 N N . LEU A 1 94 ? -12.836 -7.400 30.446 1.00 95.00 94 LEU A N 1
ATOM 745 C CA . LEU A 1 94 ? -13.568 -7.357 29.182 1.00 95.00 94 LEU A CA 1
ATOM 746 C C . LEU A 1 94 ? -12.646 -7.031 28.000 1.00 95.00 94 LEU A C 1
ATOM 748 O O . LEU A 1 94 ? -12.704 -7.710 26.977 1.00 95.00 94 LEU A O 1
ATOM 752 N N . PHE A 1 95 ? -11.777 -6.030 28.139 1.00 95.06 95 PHE A N 1
ATOM 753 C CA . PHE A 1 95 ? -10.814 -5.636 27.111 1.00 95.06 95 PHE A CA 1
ATOM 754 C C . PHE A 1 95 ? -9.878 -6.790 26.740 1.00 95.06 95 PHE A C 1
ATOM 756 O O . PHE A 1 95 ? -9.738 -7.126 25.563 1.00 95.06 95 PHE A O 1
ATOM 763 N N . ARG A 1 96 ? -9.297 -7.464 27.740 1.00 95.00 96 ARG A N 1
ATOM 764 C CA . ARG A 1 96 ? -8.443 -8.638 27.518 1.00 95.00 96 ARG A CA 1
ATOM 765 C C . ARG A 1 96 ? -9.214 -9.754 26.816 1.00 95.00 96 ARG A C 1
ATOM 767 O O . ARG A 1 96 ? -8.693 -10.337 25.866 1.00 95.00 96 ARG A O 1
ATOM 774 N N . ALA A 1 97 ? -10.459 -10.021 27.216 1.00 94.81 97 ALA A N 1
ATOM 775 C CA . ALA A 1 97 ? -11.299 -11.028 26.566 1.00 94.81 97 ALA A CA 1
ATOM 776 C C . ALA A 1 97 ? -11.633 -10.666 25.106 1.00 94.81 97 ALA A C 1
ATOM 778 O O . ALA A 1 97 ? -11.661 -11.550 24.252 1.00 94.81 97 ALA A O 1
ATOM 779 N N . LEU A 1 98 ? -11.839 -9.379 24.802 1.00 93.44 98 LEU A N 1
ATOM 780 C CA . LEU A 1 98 ? -12.093 -8.896 23.443 1.00 93.44 98 LEU A CA 1
ATOM 781 C C . LEU A 1 98 ? -10.875 -9.070 22.536 1.00 93.44 98 LEU A C 1
ATOM 783 O O . LEU A 1 98 ? -11.032 -9.567 21.424 1.00 93.44 98 LEU A O 1
ATOM 787 N N . VAL A 1 99 ? -9.680 -8.690 22.996 1.00 90.81 99 VAL A N 1
ATOM 788 C CA . VAL A 1 99 ? -8.452 -8.713 22.182 1.00 90.81 99 VAL A CA 1
ATOM 789 C C . VAL A 1 99 ? -7.927 -10.137 21.970 1.00 90.81 99 VAL A C 1
ATOM 791 O O . VAL A 1 99 ? -7.481 -10.470 20.873 1.00 90.81 99 VAL A O 1
ATOM 794 N N . THR A 1 100 ? -8.016 -10.991 22.993 1.00 91.44 100 THR A N 1
ATOM 795 C CA . THR A 1 100 ? -7.519 -12.383 22.949 1.00 91.44 100 THR A CA 1
ATOM 796 C C . THR A 1 100 ? -8.471 -13.360 22.257 1.00 91.44 100 THR A C 1
ATOM 798 O O . THR A 1 100 ? -8.140 -14.530 22.075 1.00 91.44 100 THR A O 1
ATOM 801 N N . TYR A 1 101 ? -9.673 -12.927 21.874 1.00 91.62 101 TYR A N 1
ATOM 802 C CA . TYR A 1 101 ? -10.590 -13.775 21.124 1.00 91.62 101 TYR A CA 1
ATOM 803 C C . TYR A 1 101 ? -10.164 -13.863 19.654 1.00 91.62 101 TYR A C 1
ATOM 805 O O . TYR A 1 101 ? -10.143 -12.864 18.935 1.00 91.62 101 TYR A O 1
ATOM 813 N N . ASP A 1 102 ? -9.846 -15.070 19.187 1.00 86.44 102 ASP A N 1
ATOM 814 C CA . ASP A 1 102 ? -9.283 -15.271 17.848 1.00 86.44 102 ASP A CA 1
ATOM 815 C C . ASP A 1 102 ? -10.297 -15.555 16.746 1.00 86.44 102 ASP A C 1
ATOM 817 O O . ASP A 1 102 ? -10.009 -15.304 15.578 1.00 86.44 102 ASP A O 1
ATOM 821 N N . ASN A 1 103 ? -11.508 -15.987 17.094 1.00 89.38 103 ASN A N 1
ATOM 822 C CA . ASN A 1 103 ? -12.495 -16.461 16.121 1.00 89.38 103 ASN A CA 1
ATOM 823 C C . ASN A 1 103 ? -13.334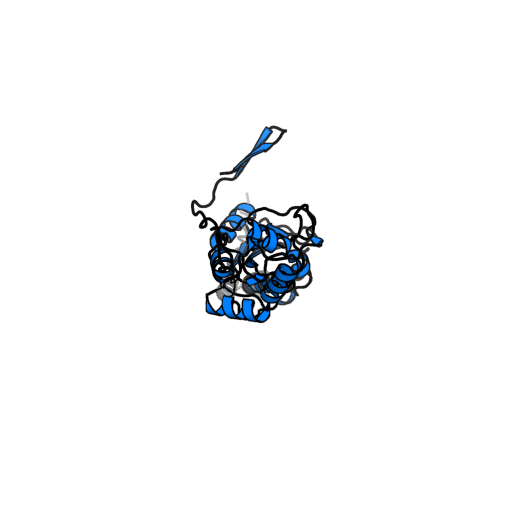 -15.332 15.497 1.00 89.38 103 ASN A C 1
ATOM 825 O O . ASN A 1 103 ? -14.473 -15.557 15.083 1.00 89.38 103 ASN A O 1
ATOM 829 N N . TYR A 1 104 ? -12.812 -14.104 15.440 1.00 89.56 104 TYR A N 1
ATOM 830 C CA . TYR A 1 104 ? -13.488 -13.041 14.701 1.00 89.56 104 TYR A CA 1
ATOM 831 C C . TYR A 1 104 ? -13.308 -13.226 13.202 1.00 89.56 104 TYR A C 1
ATOM 833 O O . TYR A 1 104 ? -12.230 -13.558 12.707 1.00 89.56 104 TYR A O 1
ATOM 841 N N . LEU A 1 105 ? -14.367 -12.910 12.466 1.00 90.75 105 LEU A N 1
ATOM 842 C CA . LEU A 1 105 ? -14.240 -12.643 11.043 1.00 90.75 105 LEU A CA 1
ATOM 843 C C . LEU A 1 105 ? -13.435 -11.351 10.830 1.00 90.75 105 LEU A C 1
ATOM 845 O O . LEU A 1 105 ? -13.527 -10.443 11.657 1.00 90.75 105 LEU A O 1
ATOM 849 N N . PRO A 1 106 ? -12.717 -11.214 9.705 1.00 89.56 106 PRO A N 1
ATOM 850 C CA . PRO A 1 106 ? -12.071 -9.959 9.351 1.00 89.56 106 PRO A CA 1
ATOM 851 C C . PRO A 1 106 ? -13.055 -8.768 9.334 1.00 89.56 106 PRO A C 1
ATOM 853 O O . PRO A 1 106 ? -14.244 -8.942 9.003 1.00 89.56 106 PRO A O 1
ATOM 856 N N . PRO A 1 107 ? -12.583 -7.549 9.665 1.00 92.06 107 PRO A N 1
ATOM 857 C CA . PRO A 1 107 ? -13.371 -6.330 9.522 1.00 92.06 107 PRO A CA 1
ATOM 858 C C . PRO A 1 107 ? -13.852 -6.158 8.080 1.00 92.06 107 PRO A C 1
ATOM 860 O O . PRO A 1 107 ? -13.210 -6.619 7.137 1.00 92.06 107 PRO A O 1
ATOM 863 N N . ASP A 1 108 ? -15.003 -5.513 7.912 1.00 90.56 108 ASP A N 1
ATOM 864 C CA . ASP A 1 108 ? -15.567 -5.269 6.588 1.00 90.56 108 ASP A CA 1
ATOM 865 C C . ASP A 1 108 ? -14.701 -4.269 5.794 1.00 90.56 108 ASP A C 1
ATOM 867 O O . ASP A 1 108 ? -14.540 -3.130 6.235 1.00 90.56 108 ASP A O 1
ATOM 871 N N . PRO A 1 109 ? -14.146 -4.655 4.629 1.00 90.75 109 PRO A N 1
ATOM 872 C CA . PRO A 1 109 ? -13.335 -3.761 3.814 1.00 90.75 109 PRO A CA 1
ATOM 873 C C . PRO A 1 109 ? -14.154 -2.833 2.907 1.00 90.75 109 PRO A C 1
ATOM 875 O O . PRO A 1 109 ? -13.586 -1.899 2.347 1.00 90.75 109 PRO A O 1
ATOM 878 N N . SER A 1 110 ? -15.467 -3.052 2.755 1.00 90.31 110 SER A N 1
ATOM 879 C CA . SER A 1 110 ? -16.341 -2.249 1.877 1.00 90.31 110 SER A CA 1
ATOM 880 C C . SER A 1 110 ? -16.513 -0.796 2.336 1.00 90.31 110 SER A C 1
ATOM 882 O O . SER A 1 110 ? -17.037 0.044 1.606 1.00 90.31 110 SER A O 1
ATOM 884 N N . VAL A 1 111 ? -16.056 -0.506 3.552 1.00 91.19 111 VAL A N 1
ATOM 885 C CA . VAL A 1 111 ? -16.036 0.821 4.173 1.00 91.19 111 VAL A CA 1
ATOM 886 C C . VAL A 1 111 ? -14.924 1.701 3.602 1.00 91.19 111 VAL A C 1
ATOM 888 O O . VAL A 1 111 ? -14.981 2.924 3.720 1.00 91.19 111 VAL A O 1
ATOM 891 N N . LEU A 1 112 ? -13.910 1.076 2.994 1.00 93.75 112 LEU A N 1
ATOM 892 C CA . LEU A 1 112 ? -12.757 1.748 2.417 1.00 93.75 112 LEU A CA 1
ATOM 893 C C . LEU A 1 112 ? -13.068 2.273 1.018 1.00 93.75 112 LEU A C 1
ATOM 895 O O . LEU A 1 112 ? -13.904 1.746 0.288 1.00 93.75 112 LEU A O 1
ATOM 899 N N . SER A 1 113 ? -12.325 3.304 0.633 1.00 94.31 113 SER A N 1
ATOM 900 C CA . SER A 1 113 ? -12.510 4.024 -0.622 1.00 94.31 113 SER A CA 1
ATOM 901 C C . SER A 1 113 ? -11.183 4.067 -1.401 1.00 94.31 113 SER A C 1
ATOM 903 O O . SER A 1 113 ? -10.534 5.118 -1.465 1.00 94.31 113 SER A O 1
ATOM 905 N N . PRO A 1 114 ? -10.714 2.921 -1.940 1.00 93.75 114 PRO A N 1
ATOM 906 C CA . PRO A 1 114 ? -9.518 2.882 -2.780 1.00 93.75 114 PRO A CA 1
ATOM 907 C C . PRO A 1 114 ? -9.725 3.677 -4.068 1.00 93.75 114 PRO A C 1
ATOM 909 O O . PRO A 1 114 ? -10.860 3.993 -4.433 1.00 93.75 114 PRO A O 1
ATOM 912 N N . LEU A 1 115 ? -8.633 4.039 -4.739 1.00 92.62 115 LEU A N 1
ATOM 913 C CA . LEU A 1 115 ? -8.741 4.753 -6.007 1.00 92.62 115 LEU A CA 1
ATOM 914 C C . LEU A 1 115 ? -9.064 3.787 -7.154 1.00 92.62 115 LEU A C 1
ATOM 916 O O . LEU A 1 115 ? -9.864 4.097 -8.030 1.00 92.62 115 LEU A O 1
ATOM 920 N N . GLY A 1 116 ? -8.475 2.598 -7.124 1.00 92.94 116 GLY A N 1
ATOM 921 C CA . GLY A 1 116 ? -8.588 1.584 -8.154 1.00 92.94 116 GLY A CA 1
ATOM 922 C C . GLY A 1 116 ? -7.446 1.653 -9.176 1.00 92.94 116 GLY A C 1
ATOM 923 O O . GLY A 1 116 ? -6.932 2.730 -9.494 1.00 92.94 116 GLY A O 1
ATOM 924 N N . PRO A 1 117 ? -7.063 0.504 -9.764 1.00 94.06 117 PRO A N 1
ATOM 925 C CA . PRO A 1 117 ? -5.879 0.402 -10.615 1.00 94.06 117 PRO A CA 1
ATOM 926 C C . PRO A 1 117 ? -5.991 1.231 -11.900 1.00 94.06 117 PRO A C 1
ATOM 928 O O . PRO A 1 117 ? -5.007 1.811 -12.342 1.00 94.06 117 PRO A O 1
ATOM 931 N N . ARG A 1 118 ? -7.190 1.329 -12.488 1.00 93.56 118 ARG A N 1
ATOM 932 C CA . ARG A 1 118 ? -7.405 2.068 -13.739 1.00 93.56 118 ARG A CA 1
ATOM 933 C C . ARG A 1 118 ? -7.159 3.569 -13.569 1.00 93.56 118 ARG A C 1
ATOM 935 O O . ARG A 1 118 ? -6.373 4.138 -14.318 1.00 93.56 118 ARG A O 1
ATOM 942 N N . LEU A 1 119 ? -7.811 4.185 -12.582 1.00 92.56 119 LEU A N 1
ATOM 943 C CA . LEU A 1 119 ? -7.662 5.617 -12.299 1.00 92.56 119 LEU A CA 1
ATOM 944 C C . LEU A 1 119 ? -6.223 5.948 -11.894 1.00 92.56 119 LEU A C 1
ATOM 946 O O . LEU A 1 119 ? -5.691 6.985 -12.284 1.00 92.56 119 LEU A O 1
ATOM 950 N N . TRP A 1 120 ? -5.569 5.034 -11.172 1.00 93.31 120 TRP A N 1
ATOM 951 C CA . TRP A 1 120 ? -4.164 5.180 -10.809 1.00 93.31 120 TRP A CA 1
ATOM 952 C C . TRP A 1 120 ? -3.238 5.173 -12.031 1.00 93.31 120 TRP A C 1
ATOM 954 O O . TRP A 1 120 ? -2.390 6.052 -12.159 1.00 93.31 120 TRP A O 1
ATOM 964 N N . GLU A 1 121 ? -3.429 4.245 -12.975 1.00 95.25 121 GLU A N 1
ATOM 965 C CA . GLU A 1 121 ? -2.665 4.222 -14.230 1.00 95.25 121 GLU A CA 1
ATOM 966 C C . GLU A 1 121 ? -2.913 5.467 -15.093 1.00 95.25 121 GLU A C 1
ATOM 968 O O . GLU A 1 121 ? -1.964 6.009 -15.654 1.00 95.25 121 GLU A O 1
ATOM 973 N N . GLU A 1 122 ? -4.162 5.926 -15.209 1.00 93.25 122 GLU A N 1
ATOM 974 C CA . GLU A 1 122 ? -4.519 7.131 -15.974 1.00 93.25 122 GLU A CA 1
ATOM 975 C C . GLU A 1 122 ? -3.862 8.394 -15.385 1.00 93.25 122 GLU A C 1
ATOM 977 O O . GLU A 1 122 ? -3.316 9.205 -16.136 1.00 93.25 122 GLU A O 1
ATOM 982 N N . GLY A 1 123 ? -3.841 8.529 -14.053 1.00 92.38 123 GLY A N 1
ATOM 983 C CA . GLY A 1 123 ? -3.166 9.633 -13.364 1.00 92.38 123 GLY A CA 1
ATOM 984 C C . GLY A 1 123 ? -1.655 9.645 -13.604 1.00 92.38 123 GLY A C 1
ATOM 985 O O . GLY A 1 123 ? -1.097 10.665 -14.002 1.00 92.38 123 GLY A O 1
ATOM 986 N N . ILE A 1 124 ? -1.001 8.489 -13.453 1.00 94.44 124 ILE A N 1
ATOM 987 C CA . ILE A 1 124 ? 0.449 8.360 -13.665 1.00 94.44 124 ILE A CA 1
ATOM 988 C C . ILE A 1 124 ? 0.826 8.626 -15.130 1.00 94.44 124 ILE A C 1
ATOM 990 O O . ILE A 1 124 ? 1.830 9.285 -15.399 1.00 94.44 124 ILE A O 1
ATOM 994 N N . LYS A 1 125 ? 0.018 8.148 -16.089 1.00 94.56 125 LYS A N 1
ATOM 995 C CA . LYS A 1 125 ? 0.257 8.383 -17.524 1.00 94.56 125 LYS A CA 1
ATOM 996 C C . LYS A 1 125 ? 0.242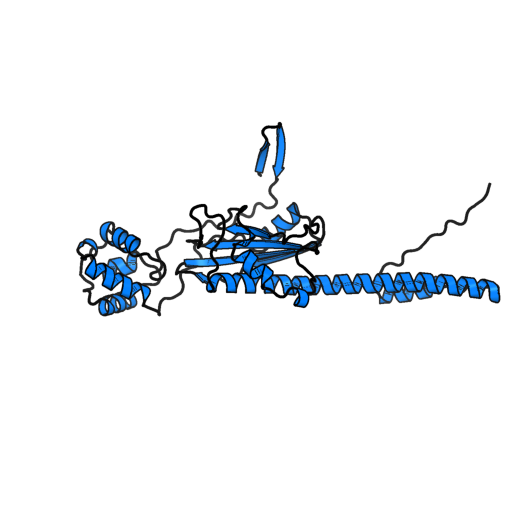 9.857 -17.886 1.00 94.56 125 LYS A C 1
ATOM 998 O O . LYS A 1 125 ? 1.042 10.283 -18.713 1.00 94.56 125 LYS A O 1
ATOM 1003 N N . LYS A 1 126 ? -0.679 10.614 -17.294 1.00 91.25 126 LYS A N 1
ATOM 1004 C CA . LYS A 1 126 ? -0.812 12.041 -17.564 1.00 91.25 126 LYS A CA 1
ATOM 1005 C C . LYS A 1 126 ? 0.394 12.829 -17.069 1.00 91.25 126 LYS A C 1
ATOM 1007 O O . LYS A 1 126 ? 0.889 13.672 -17.811 1.00 91.25 126 LYS A O 1
ATOM 1012 N N . GLU A 1 127 ? 0.832 12.539 -15.846 1.00 90.00 127 GLU A N 1
ATOM 1013 C CA . GLU A 1 127 ? 1.855 13.336 -15.172 1.00 90.00 127 GLU A CA 1
ATOM 1014 C C . GLU A 1 127 ? 3.270 12.988 -15.643 1.00 90.00 127 GLU A C 1
ATOM 1016 O O . GLU A 1 127 ? 4.040 13.874 -15.987 1.00 90.00 127 GLU A O 1
ATOM 1021 N N . LEU A 1 128 ? 3.608 11.695 -15.708 1.00 91.88 128 LEU A N 1
ATOM 1022 C CA . LEU A 1 128 ? 4.984 11.254 -15.976 1.00 91.88 128 LEU A CA 1
ATOM 1023 C C . LEU A 1 128 ? 5.221 10.736 -17.398 1.00 91.88 128 LEU A C 1
ATOM 1025 O O . LEU A 1 128 ? 6.350 10.381 -17.730 1.00 91.88 128 LEU A O 1
ATOM 1029 N N . ARG A 1 129 ? 4.162 10.617 -18.213 1.00 93.81 129 ARG A N 1
ATOM 1030 C CA . ARG A 1 129 ? 4.201 10.101 -19.598 1.00 93.81 129 ARG A CA 1
ATOM 1031 C C . ARG A 1 129 ? 5.142 8.893 -19.784 1.00 93.81 129 ARG A C 1
ATOM 1033 O O . ARG A 1 129 ? 5.997 8.907 -20.671 1.00 93.81 129 ARG A O 1
ATOM 1040 N N . PRO A 1 130 ? 5.019 7.839 -18.957 1.00 95.94 130 PRO A N 1
ATOM 1041 C CA . PRO A 1 130 ? 5.920 6.704 -19.020 1.00 95.94 130 PRO A CA 1
ATOM 1042 C C . PRO A 1 130 ? 5.628 5.833 -20.244 1.00 95.94 130 PRO A C 1
ATOM 1044 O O . PRO A 1 130 ? 4.495 5.756 -20.723 1.00 95.94 130 PRO A O 1
ATOM 1047 N N . GLU A 1 131 ? 6.630 5.083 -20.699 1.00 95.06 131 GLU A N 1
ATOM 1048 C CA . GLU A 1 131 ? 6.433 4.079 -21.753 1.00 95.06 131 GLU A CA 1
ATOM 1049 C C . GLU A 1 131 ? 5.622 2.873 -21.254 1.00 95.06 131 GLU A C 1
ATOM 1051 O O . GLU A 1 131 ? 4.897 2.224 -22.009 1.00 95.06 131 GLU A O 1
ATOM 1056 N N . PHE A 1 132 ? 5.775 2.548 -19.971 1.00 96.25 132 PHE A N 1
ATOM 1057 C CA . PHE A 1 132 ? 5.092 1.447 -19.314 1.00 96.25 132 PHE A CA 1
ATOM 1058 C C . PHE A 1 132 ? 4.551 1.908 -17.970 1.00 96.25 132 PHE A C 1
ATOM 1060 O O . PHE A 1 132 ? 5.261 2.533 -17.188 1.00 96.25 132 PHE A O 1
ATOM 1067 N N . VAL A 1 133 ? 3.313 1.526 -17.667 1.00 97.31 133 VAL A N 1
ATOM 1068 C CA . VAL A 1 133 ? 2.749 1.647 -16.327 1.00 97.31 133 VAL A CA 1
ATOM 1069 C C . VAL A 1 133 ? 1.933 0.409 -16.006 1.00 97.31 133 VAL A C 1
ATOM 1071 O O . VAL A 1 133 ? 1.255 -0.147 -16.875 1.00 97.31 133 VAL A O 1
ATOM 1074 N N . LYS A 1 134 ? 1.989 -0.011 -14.747 1.00 97.75 134 LYS A N 1
ATOM 1075 C CA . LYS A 1 134 ? 1.098 -1.030 -14.211 1.00 97.75 134 LYS A CA 1
ATOM 1076 C C . LYS A 1 134 ? 0.708 -0.683 -12.789 1.00 97.75 134 LYS A C 1
ATOM 1078 O O . LYS A 1 134 ? 1.596 -0.503 -11.959 1.00 97.75 134 LYS A O 1
ATOM 1083 N N . ALA A 1 135 ? -0.592 -0.661 -12.507 1.00 97.69 135 ALA A N 1
ATOM 1084 C CA . ALA A 1 135 ? -1.127 -0.576 -11.156 1.00 97.69 135 ALA A CA 1
ATOM 1085 C C . ALA A 1 135 ? -1.814 -1.877 -10.737 1.00 97.69 135 ALA A C 1
ATOM 1087 O O . ALA A 1 135 ? -2.428 -2.590 -11.536 1.00 97.69 135 ALA A O 1
ATOM 1088 N N . VAL A 1 136 ? -1.725 -2.179 -9.446 1.00 97.56 136 VAL A N 1
ATOM 1089 C CA . VAL A 1 136 ? -2.358 -3.332 -8.811 1.00 97.56 136 VAL A CA 1
ATOM 1090 C C . VAL A 1 136 ? -2.959 -2.890 -7.486 1.00 97.56 136 VAL A C 1
ATOM 1092 O O . VAL A 1 136 ? -2.264 -2.344 -6.631 1.00 97.56 136 VAL A O 1
ATOM 1095 N N . GLN A 1 137 ? -4.241 -3.195 -7.305 1.00 97.25 137 GLN A N 1
ATOM 1096 C CA . GLN A 1 137 ? -4.918 -3.140 -6.016 1.00 97.25 137 GLN A CA 1
ATOM 1097 C C . GLN A 1 137 ? -4.887 -4.536 -5.388 1.00 97.25 137 GLN A C 1
ATOM 1099 O O . GLN A 1 137 ? -5.304 -5.521 -6.003 1.00 97.25 137 GLN A O 1
ATOM 1104 N N . ARG A 1 138 ? -4.364 -4.635 -4.167 1.00 96.50 138 ARG A N 1
ATOM 1105 C CA . ARG A 1 138 ? -4.326 -5.884 -3.402 1.00 96.50 138 ARG A CA 1
ATOM 1106 C C . ARG A 1 138 ? -5.701 -6.205 -2.806 1.00 96.50 138 ARG A C 1
ATOM 1108 O O . ARG A 1 138 ? -6.495 -5.291 -2.568 1.00 96.50 138 ARG A O 1
ATOM 1115 N N . PRO A 1 139 ? -6.001 -7.493 -2.554 1.00 94.69 139 PRO A N 1
ATOM 1116 C CA . PRO A 1 139 ? -7.161 -7.847 -1.751 1.00 94.69 139 PRO A CA 1
ATOM 1117 C C . PRO A 1 139 ? -7.053 -7.201 -0.358 1.00 94.69 139 PRO A C 1
ATOM 1119 O O . PRO A 1 139 ? -5.937 -6.973 0.118 1.00 94.69 139 PRO A O 1
ATOM 1122 N N . PRO A 1 140 ? -8.183 -6.916 0.306 1.00 94.25 140 PRO A N 1
ATOM 1123 C CA . PRO A 1 140 ? -8.156 -6.325 1.633 1.00 94.25 140 PRO A CA 1
ATOM 1124 C C . PRO A 1 140 ? -7.440 -7.224 2.644 1.00 94.25 140 PRO A C 1
ATOM 1126 O O . PRO A 1 140 ? -7.682 -8.429 2.706 1.00 94.25 140 PRO A O 1
ATOM 1129 N N . ALA A 1 141 ? -6.583 -6.614 3.452 1.00 94.50 141 ALA A N 1
ATOM 1130 C CA . ALA A 1 141 ? -5.871 -7.229 4.559 1.00 94.50 141 ALA A CA 1
ATOM 1131 C C . ALA A 1 141 ? -6.281 -6.574 5.884 1.00 94.50 141 ALA A C 1
ATOM 1133 O O . ALA A 1 141 ? -7.088 -5.644 5.913 1.00 94.50 141 ALA A O 1
ATOM 1134 N N . VAL A 1 142 ? -5.738 -7.072 6.994 1.00 94.00 142 VAL A N 1
ATOM 1135 C CA . VAL A 1 142 ? -6.015 -6.548 8.335 1.00 94.00 142 VAL A CA 1
ATOM 1136 C C . VAL A 1 142 ? -4.701 -6.181 9.001 1.00 94.00 142 VAL A C 1
ATOM 1138 O O . VAL A 1 142 ? -3.790 -7.004 9.055 1.00 94.00 142 VAL A O 1
ATOM 1141 N N . VAL A 1 143 ? -4.617 -4.961 9.523 1.00 93.44 143 VAL A N 1
ATOM 1142 C CA . VAL A 1 143 ? -3.469 -4.469 10.292 1.00 93.44 143 VAL A CA 1
ATOM 1143 C C . VAL A 1 143 ? -4.010 -3.884 11.586 1.00 93.44 143 VAL A C 1
ATOM 1145 O O . VAL A 1 143 ? -4.869 -3.008 11.544 1.00 93.44 143 VAL A O 1
ATOM 1148 N N . GLU A 1 144 ? -3.564 -4.404 12.732 1.00 90.00 144 GLU A N 1
ATOM 1149 C CA . GLU A 1 144 ? -4.008 -3.945 14.064 1.00 90.00 144 GLU A CA 1
ATOM 1150 C C . GLU A 1 144 ? -5.544 -3.901 14.213 1.00 90.00 144 GLU A C 1
ATOM 1152 O O . GLU A 1 144 ? -6.110 -2.979 14.785 1.00 90.00 144 GLU A O 1
ATOM 1157 N N . GLY A 1 145 ? -6.248 -4.880 13.635 1.00 89.44 145 GLY A N 1
ATOM 1158 C CA . GLY A 1 145 ? -7.713 -4.948 13.677 1.00 89.44 145 GLY A CA 1
ATOM 1159 C C . GLY A 1 145 ? -8.444 -3.997 12.723 1.00 89.44 145 GLY A C 1
ATOM 1160 O O . GLY A 1 145 ? -9.673 -3.997 12.713 1.00 89.44 145 GLY A O 1
ATOM 1161 N N . HIS A 1 146 ? -7.733 -3.239 11.888 1.00 93.38 146 HIS A N 1
ATOM 1162 C CA . HIS A 1 146 ? -8.316 -2.351 10.883 1.00 93.38 146 HIS A CA 1
ATOM 1163 C C . HIS A 1 146 ? -8.199 -2.940 9.472 1.00 93.38 146 HIS A C 1
ATOM 1165 O O . HIS A 1 146 ? -7.163 -3.526 9.146 1.00 93.38 146 HIS A O 1
ATOM 1171 N N . PRO A 1 147 ? -9.234 -2.799 8.620 1.00 95.00 147 PRO A N 1
ATOM 1172 C CA . PRO A 1 147 ? -9.143 -3.209 7.228 1.00 95.00 147 PRO A CA 1
ATOM 1173 C C . PRO A 1 147 ? -8.180 -2.278 6.486 1.00 95.00 147 PRO A C 1
ATOM 1175 O O . PRO A 1 147 ? -8.244 -1.058 6.641 1.00 95.00 147 PRO A O 1
ATOM 1178 N N . VAL A 1 148 ? -7.315 -2.858 5.660 1.00 96.38 148 VAL A N 1
ATOM 1179 C CA . VAL A 1 148 ? -6.323 -2.143 4.858 1.00 96.38 148 VAL A CA 1
ATOM 1180 C C . VAL A 1 148 ? -6.374 -2.628 3.418 1.00 96.38 148 VAL A C 1
ATOM 1182 O O . VAL A 1 148 ? -6.374 -3.829 3.161 1.00 96.38 148 VAL A O 1
ATOM 1185 N N . ILE A 1 149 ? -6.363 -1.700 2.468 1.00 96.94 149 ILE A N 1
ATOM 1186 C CA . ILE A 1 149 ? -6.133 -1.981 1.051 1.00 96.94 149 ILE A CA 1
ATOM 1187 C C . ILE A 1 149 ? -4.840 -1.285 0.644 1.00 96.94 149 ILE A C 1
ATOM 1189 O O . ILE A 1 149 ? -4.640 -0.105 0.926 1.00 96.94 149 ILE A O 1
ATOM 1193 N N . VAL A 1 150 ? -3.960 -2.037 -0.012 1.00 97.75 150 VAL A N 1
ATOM 1194 C CA . VAL A 1 150 ? -2.703 -1.529 -0.561 1.00 97.75 150 VAL A CA 1
ATOM 1195 C C . VAL A 1 150 ? -2.820 -1.475 -2.077 1.00 97.75 150 VAL A C 1
ATOM 1197 O O . VAL A 1 150 ? -3.131 -2.476 -2.726 1.00 97.75 150 VAL A O 1
ATOM 1200 N N . GLU A 1 151 ? -2.549 -0.308 -2.640 1.00 97.88 151 GLU A N 1
ATOM 1201 C CA . GLU A 1 151 ? -2.455 -0.079 -4.074 1.00 97.88 151 GLU A CA 1
ATOM 1202 C C . GLU A 1 151 ? -1.015 0.280 -4.415 1.00 97.88 151 GLU A C 1
ATOM 1204 O O . GLU A 1 151 ? -0.363 1.080 -3.745 1.00 97.88 151 GLU A O 1
ATOM 1209 N N . THR A 1 152 ? -0.483 -0.364 -5.442 1.00 98.12 152 THR A N 1
ATOM 1210 C CA . THR A 1 152 ? 0.918 -0.215 -5.835 1.00 98.12 152 THR A CA 1
ATOM 1211 C C . THR A 1 152 ? 0.983 -0.042 -7.333 1.00 98.12 152 THR A C 1
ATOM 1213 O O . THR A 1 152 ? 0.237 -0.711 -8.047 1.00 98.12 152 THR A O 1
ATOM 1216 N N . ALA A 1 153 ? 1.874 0.813 -7.817 1.00 98.00 153 ALA A N 1
ATOM 1217 C CA . ALA A 1 153 ? 2.140 0.924 -9.241 1.00 98.00 153 ALA A CA 1
ATOM 1218 C C . ALA A 1 153 ? 3.616 1.129 -9.539 1.00 98.00 153 ALA A C 1
ATOM 1220 O O . ALA A 1 153 ? 4.385 1.591 -8.698 1.00 98.00 153 ALA A O 1
ATOM 1221 N N . ILE A 1 154 ? 3.993 0.744 -10.752 1.00 97.50 154 ILE A N 1
ATOM 1222 C CA . ILE A 1 154 ? 5.328 0.945 -11.297 1.00 97.50 154 ILE A CA 1
ATOM 1223 C C . ILE A 1 154 ? 5.178 1.622 -12.651 1.00 97.50 154 ILE A C 1
ATOM 1225 O O . ILE A 1 154 ? 4.400 1.153 -13.485 1.00 97.50 154 ILE A O 1
ATOM 1229 N N . ALA A 1 155 ? 5.941 2.689 -12.859 1.00 97.31 155 ALA A N 1
ATOM 1230 C CA . ALA A 1 155 ? 6.083 3.371 -14.133 1.00 97.31 155 ALA A CA 1
ATOM 1231 C C . ALA A 1 155 ? 7.539 3.302 -14.603 1.00 97.31 155 ALA A C 1
ATOM 1233 O O . ALA A 1 155 ? 8.451 3.398 -13.784 1.00 97.31 155 ALA A O 1
ATOM 1234 N N . TYR A 1 156 ? 7.759 3.103 -15.902 1.00 96.00 156 TYR A N 1
ATOM 1235 C CA . TYR A 1 156 ? 9.094 2.949 -16.481 1.00 96.00 156 TYR A CA 1
ATOM 1236 C C . TYR A 1 156 ? 9.239 3.704 -17.806 1.00 96.00 156 TYR A C 1
ATOM 1238 O O . TYR A 1 156 ? 8.368 3.609 -18.677 1.00 96.00 156 TYR A O 1
ATOM 1246 N N . GLY A 1 157 ? 10.380 4.374 -17.980 1.00 93.38 157 GLY A N 1
ATOM 1247 C CA . GLY A 1 157 ? 10.748 5.125 -19.182 1.00 93.38 157 GLY A CA 1
ATOM 1248 C C . GLY A 1 157 ? 9.969 6.431 -19.355 1.00 93.38 157 GLY A C 1
ATOM 1249 O O . GLY A 1 157 ? 9.304 6.898 -18.434 1.00 93.38 157 GLY A O 1
ATOM 1250 N N . GLY A 1 158 ? 10.028 6.995 -20.563 1.00 90.25 158 GLY A N 1
ATOM 1251 C CA . GLY A 1 158 ? 9.359 8.253 -20.901 1.00 90.25 158 GLY A CA 1
ATOM 1252 C C . GLY A 1 158 ? 10.088 9.451 -20.303 1.00 90.25 158 GLY A C 1
ATOM 1253 O O . GLY A 1 158 ? 11.313 9.529 -20.394 1.00 90.25 158 GLY A O 1
ATOM 1254 N N . ASP A 1 159 ? 9.341 10.346 -19.658 1.00 91.31 159 ASP A N 1
ATOM 1255 C CA . ASP A 1 159 ? 9.900 11.544 -19.018 1.00 91.31 159 ASP A CA 1
ATOM 1256 C C . ASP A 1 159 ? 10.535 11.248 -17.643 1.00 91.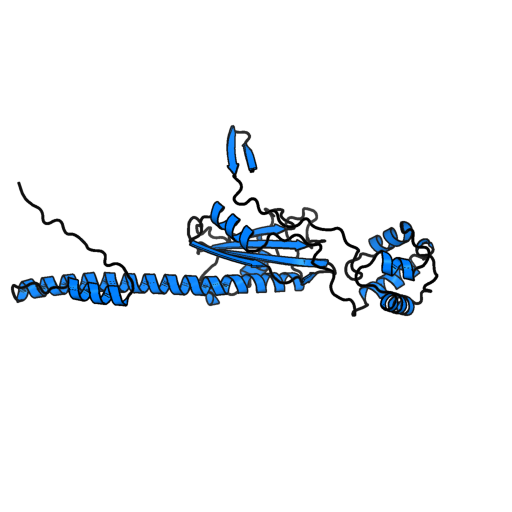31 159 ASP A C 1
ATOM 1258 O O . ASP A 1 159 ? 11.154 12.123 -17.033 1.00 91.31 159 ASP A O 1
ATOM 1262 N N . ILE A 1 160 ? 10.435 10.002 -17.164 1.00 92.31 160 ILE A N 1
ATOM 1263 C CA . ILE A 1 160 ? 11.074 9.546 -15.926 1.00 92.31 160 ILE A CA 1
ATOM 1264 C C . ILE A 1 160 ? 12.584 9.438 -16.156 1.00 92.31 160 ILE A C 1
ATOM 1266 O O . ILE A 1 160 ? 13.051 8.606 -16.936 1.00 92.31 160 ILE A O 1
ATOM 1270 N N . LYS A 1 161 ? 13.362 10.253 -15.441 1.00 89.31 161 LYS A N 1
ATOM 1271 C CA . LYS A 1 161 ? 14.831 10.257 -15.510 1.00 89.31 161 LYS A CA 1
ATOM 1272 C C . LYS A 1 161 ? 15.432 9.554 -14.296 1.00 89.31 161 LYS A C 1
ATOM 1274 O O . LYS A 1 161 ? 14.860 9.682 -13.221 1.00 89.31 161 LYS A O 1
ATOM 1279 N N . PRO A 1 162 ? 16.576 8.861 -14.417 1.00 88.12 162 PRO A N 1
ATOM 1280 C CA . PRO A 1 162 ? 17.318 8.378 -13.255 1.00 88.12 162 PRO A CA 1
ATOM 1281 C C . PRO A 1 162 ? 17.689 9.545 -12.333 1.00 88.12 162 PRO A C 1
ATOM 1283 O O . PRO A 1 162 ? 18.199 10.562 -12.805 1.00 88.12 162 PRO A O 1
ATOM 1286 N N . ALA A 1 163 ? 17.415 9.400 -11.038 1.00 81.62 163 ALA A N 1
ATOM 1287 C CA . ALA A 1 163 ? 17.610 10.460 -10.048 1.00 81.62 163 ALA A CA 1
ATOM 1288 C C . ALA A 1 163 ? 18.794 10.190 -9.102 1.00 81.62 163 ALA A C 1
ATOM 1290 O O . ALA A 1 163 ? 19.098 11.026 -8.259 1.00 81.62 163 ALA A O 1
ATOM 1291 N N . GLY A 1 164 ? 19.449 9.025 -9.205 1.00 86.62 164 GLY A N 1
ATOM 1292 C CA . GLY A 1 164 ? 20.449 8.581 -8.224 1.00 86.62 164 GLY A CA 1
ATOM 1293 C C . GLY A 1 164 ? 19.841 8.161 -6.879 1.00 86.62 164 GLY A C 1
ATOM 1294 O O . GLY A 1 164 ? 20.559 7.744 -5.978 1.00 86.62 164 GLY A O 1
ATOM 1295 N N . GLU A 1 165 ? 18.517 8.231 -6.754 1.00 88.88 165 GLU A N 1
ATOM 1296 C CA . GLU A 1 165 ? 17.737 7.769 -5.614 1.00 88.88 165 GLU A CA 1
ATOM 1297 C C . GLU A 1 165 ? 16.467 7.054 -6.091 1.00 88.88 165 GLU A C 1
ATOM 1299 O O . GLU A 1 165 ? 16.043 7.178 -7.246 1.00 88.88 165 GLU A O 1
ATOM 1304 N N . ILE A 1 166 ? 15.844 6.284 -5.197 1.00 91.25 166 ILE A N 1
ATOM 1305 C CA . ILE A 1 166 ? 14.592 5.589 -5.499 1.00 91.25 166 ILE A CA 1
ATOM 1306 C C . ILE A 1 166 ? 13.458 6.617 -5.581 1.00 91.25 166 ILE A C 1
ATOM 1308 O O . ILE A 1 166 ? 12.985 7.110 -4.557 1.00 91.25 166 ILE A O 1
ATOM 1312 N N . GLN A 1 167 ? 12.957 6.870 -6.790 1.00 93.38 167 GLN A N 1
ATOM 1313 C CA . GLN A 1 167 ? 11.768 7.697 -7.004 1.00 93.38 167 GLN A CA 1
ATOM 1314 C C . GLN A 1 167 ? 10.518 6.979 -6.494 1.00 93.38 167 GLN A C 1
ATOM 1316 O O . GLN A 1 167 ? 9.983 6.082 -7.151 1.00 93.38 167 GLN A O 1
ATOM 1321 N N . LEU A 1 168 ? 10.059 7.364 -5.304 1.00 95.44 168 LEU A N 1
ATOM 1322 C CA . LEU A 1 168 ? 8.935 6.740 -4.614 1.00 95.44 168 LEU A CA 1
ATOM 1323 C C . LEU A 1 168 ? 7.877 7.776 -4.219 1.00 95.44 168 LEU A C 1
ATOM 1325 O O . LEU A 1 168 ? 8.083 8.589 -3.321 1.00 95.44 168 LEU A O 1
ATOM 1329 N N . TYR A 1 169 ? 6.702 7.671 -4.832 1.00 96.12 169 TYR A N 1
ATOM 1330 C CA . TYR A 1 169 ? 5.527 8.476 -4.516 1.00 96.12 169 TYR A CA 1
ATOM 1331 C C . TYR A 1 169 ? 4.621 7.713 -3.552 1.00 96.12 169 TYR A C 1
ATOM 1333 O O . TYR A 1 169 ? 4.144 6.614 -3.855 1.00 96.12 169 TYR A O 1
ATOM 1341 N N . ARG A 1 170 ? 4.379 8.292 -2.375 1.00 96.69 170 ARG A N 1
ATOM 1342 C CA . ARG A 1 170 ? 3.640 7.648 -1.285 1.00 96.69 170 ARG A CA 1
ATOM 1343 C C . ARG A 1 170 ? 2.356 8.394 -0.986 1.00 96.69 170 ARG A C 1
ATOM 1345 O O . ARG A 1 170 ? 2.344 9.620 -0.919 1.00 96.69 170 ARG A O 1
ATOM 1352 N N . PHE A 1 171 ? 1.303 7.635 -0.724 1.00 96.56 171 PHE A N 1
ATOM 1353 C CA . PHE A 1 171 ? -0.008 8.157 -0.393 1.00 96.56 171 PHE A CA 1
ATOM 1354 C C . PHE A 1 171 ? -0.623 7.363 0.759 1.00 96.56 171 PHE A C 1
ATOM 1356 O O . PHE A 1 171 ? -0.553 6.133 0.799 1.00 96.56 171 PHE A O 1
ATOM 1363 N N . ALA A 1 172 ? -1.286 8.056 1.674 1.00 96.19 172 ALA A N 1
ATOM 1364 C CA . ALA A 1 172 ? -2.076 7.452 2.738 1.00 96.19 172 ALA A CA 1
ATOM 1365 C C . ALA A 1 172 ? -3.464 8.087 2.746 1.00 96.19 172 ALA A C 1
ATOM 1367 O O . ALA A 1 172 ? -3.581 9.301 2.880 1.00 96.19 172 ALA A O 1
ATOM 1368 N N . ASN A 1 173 ? -4.519 7.285 2.582 1.00 94.88 173 ASN A N 1
ATOM 1369 C CA . ASN A 1 173 ? -5.901 7.767 2.490 1.00 94.88 173 ASN A CA 1
ATOM 1370 C C . ASN A 1 173 ? -6.048 8.954 1.510 1.00 94.88 173 ASN A C 1
ATOM 1372 O O . ASN A 1 173 ? -6.692 9.950 1.834 1.00 94.88 173 ASN A O 1
ATOM 1376 N N . ARG A 1 174 ? -5.444 8.841 0.314 1.00 92.50 174 ARG A N 1
ATOM 1377 C CA . ARG A 1 174 ? -5.391 9.869 -0.754 1.00 92.50 174 ARG A CA 1
ATOM 1378 C C . ARG A 1 174 ? -4.579 11.133 -0.451 1.00 92.50 174 ARG A C 1
ATOM 1380 O O . ARG A 1 174 ? -4.605 12.064 -1.248 1.00 92.50 174 ARG A O 1
ATOM 1387 N N . ILE A 1 175 ? -3.844 11.168 0.655 1.00 93.81 175 ILE A N 1
ATOM 1388 C CA . ILE A 1 175 ? -2.975 12.291 1.019 1.00 93.81 175 ILE A CA 1
ATOM 1389 C C . ILE A 1 175 ? -1.530 11.931 0.648 1.00 93.81 175 ILE A C 1
ATOM 1391 O O . ILE A 1 175 ? -1.067 10.865 1.067 1.00 93.81 175 ILE A O 1
ATOM 1395 N N . PRO A 1 176 ? -0.814 12.765 -0.129 1.00 94.94 176 PRO A N 1
ATOM 1396 C CA . PRO A 1 176 ? 0.591 12.530 -0.445 1.00 94.94 176 PRO A CA 1
ATOM 1397 C C . PRO A 1 176 ? 1.480 12.697 0.795 1.00 94.94 176 PRO A C 1
ATOM 1399 O O . PRO A 1 176 ? 1.288 13.617 1.588 1.00 94.94 176 PRO A O 1
ATOM 1402 N N . LEU A 1 177 ? 2.473 11.818 0.944 1.00 94.62 177 LEU A N 1
ATOM 1403 C CA . LEU A 1 177 ? 3.470 11.871 2.016 1.00 94.62 177 LEU A CA 1
ATOM 1404 C C . LEU A 1 177 ? 4.818 12.330 1.448 1.00 94.62 177 LEU A C 1
ATOM 1406 O O . LEU A 1 177 ? 5.435 11.613 0.657 1.00 94.62 177 LEU A O 1
ATOM 1410 N N . LEU A 1 178 ? 5.278 13.515 1.859 1.00 91.69 178 LEU A N 1
ATOM 1411 C CA . LEU A 1 178 ? 6.445 14.176 1.258 1.00 91.69 178 LEU A CA 1
ATOM 1412 C C . LEU A 1 178 ? 7.757 13.936 2.021 1.00 91.69 178 LEU A C 1
ATOM 1414 O O . LEU A 1 178 ? 8.807 13.819 1.400 1.00 91.69 178 LEU A O 1
ATOM 1418 N N . TYR A 1 179 ? 7.704 13.817 3.349 1.00 90.75 179 TYR A N 1
ATOM 1419 C CA . TYR A 1 179 ? 8.893 13.755 4.209 1.00 90.75 179 TYR A CA 1
ATOM 1420 C C . TYR A 1 179 ? 9.220 12.333 4.681 1.00 90.75 179 TYR A C 1
ATOM 1422 O O . TYR A 1 179 ? 8.370 11.443 4.626 1.00 90.75 179 TYR A O 1
ATOM 1430 N N . ASP A 1 180 ? 10.455 12.117 5.143 1.00 89.31 180 ASP A N 1
ATOM 1431 C CA . ASP A 1 180 ? 10.937 10.865 5.751 1.00 89.31 180 ASP A CA 1
ATOM 1432 C C . ASP A 1 180 ? 10.731 9.594 4.911 1.00 89.31 180 ASP A C 1
ATOM 1434 O O . ASP A 1 180 ? 10.401 8.516 5.415 1.00 89.31 180 ASP A O 1
ATOM 1438 N N . VAL A 1 181 ? 10.983 9.697 3.603 1.00 92.00 181 VAL A N 1
ATOM 1439 C CA . VAL A 1 181 ? 10.804 8.591 2.648 1.00 92.00 181 VAL A CA 1
ATOM 1440 C C . VAL A 1 181 ? 11.601 7.347 3.058 1.00 92.00 181 VAL A C 1
ATOM 1442 O O . VAL A 1 181 ? 11.073 6.240 3.005 1.00 92.00 181 VAL A O 1
ATOM 1445 N N . SER A 1 182 ? 12.840 7.512 3.531 1.00 91.81 182 SER A N 1
ATOM 1446 C CA . SER A 1 182 ? 13.760 6.406 3.840 1.00 91.81 182 SER A CA 1
ATOM 1447 C C . SER A 1 182 ? 13.305 5.495 4.989 1.00 91.81 182 SER A C 1
ATOM 1449 O O . SER A 1 182 ? 13.698 4.326 5.043 1.00 91.81 182 SER A O 1
ATOM 1451 N N . SER A 1 183 ? 12.477 6.018 5.898 1.00 93.31 183 SER A N 1
ATOM 1452 C CA . SER A 1 183 ? 11.974 5.300 7.077 1.00 93.31 183 SER A CA 1
ATOM 1453 C C . SER A 1 183 ? 10.623 4.620 6.841 1.00 93.31 183 SER A C 1
ATOM 1455 O O . SER A 1 183 ? 10.167 3.843 7.685 1.00 93.31 183 SER A O 1
ATOM 1457 N N . ASP A 1 184 ? 9.974 4.900 5.710 1.00 95.56 184 ASP A N 1
ATOM 1458 C CA . ASP A 1 184 ? 8.655 4.376 5.382 1.00 95.56 184 ASP A CA 1
ATOM 1459 C C . ASP A 1 184 ? 8.693 2.876 5.056 1.00 95.56 184 ASP A C 1
ATOM 1461 O O . ASP A 1 184 ? 9.611 2.381 4.396 1.00 95.56 184 ASP A O 1
ATOM 1465 N N . VAL A 1 185 ? 7.652 2.143 5.461 1.00 96.50 185 VAL A N 1
ATOM 1466 C CA . VAL A 1 185 ? 7.483 0.720 5.119 1.00 96.50 185 VAL A CA 1
ATOM 1467 C C . VAL A 1 185 ? 7.630 0.452 3.620 1.00 96.50 185 VAL A C 1
ATOM 1469 O O . VAL A 1 185 ? 8.241 -0.545 3.236 1.00 96.50 185 VAL A O 1
ATOM 1472 N N . SER A 1 186 ? 7.120 1.341 2.767 1.00 96.25 186 SER A N 1
ATOM 1473 C CA . SER A 1 186 ? 7.198 1.192 1.316 1.00 96.25 186 SER A CA 1
ATOM 1474 C C . SER A 1 186 ? 8.633 1.272 0.802 1.00 96.25 186 SER A C 1
ATOM 1476 O O . SER A 1 186 ? 9.038 0.413 0.021 1.00 96.25 186 SER A O 1
ATOM 1478 N N . TYR A 1 187 ? 9.436 2.209 1.308 1.00 96.25 187 TYR A N 1
ATOM 1479 C CA . TYR A 1 187 ? 10.851 2.341 0.956 1.00 96.25 187 TYR A CA 1
ATOM 1480 C C . TYR A 1 187 ? 11.697 1.184 1.497 1.00 96.25 187 TYR A C 1
ATOM 1482 O O . TYR A 1 187 ? 12.543 0.623 0.799 1.00 96.25 187 TYR A O 1
ATOM 1490 N N . LEU A 1 188 ? 11.444 0.764 2.736 1.00 96.06 188 LEU A N 1
ATOM 1491 C CA . LEU A 1 188 ? 12.141 -0.374 3.335 1.00 96.06 188 LEU A CA 1
ATOM 1492 C C . LEU A 1 188 ? 11.883 -1.668 2.548 1.00 96.06 188 LEU A C 1
ATOM 1494 O O . LEU A 1 188 ? 12.808 -2.443 2.292 1.00 96.06 188 LEU A O 1
ATOM 1498 N N . VAL A 1 189 ? 10.636 -1.887 2.120 1.00 96.94 189 VAL A N 1
ATOM 1499 C CA . VAL A 1 189 ? 10.268 -3.015 1.254 1.00 96.94 189 VAL A CA 1
ATOM 1500 C C . VAL A 1 189 ? 10.890 -2.867 -0.137 1.00 96.94 189 VAL A C 1
ATOM 1502 O O . VAL A 1 189 ? 11.398 -3.857 -0.668 1.00 96.94 189 VAL A O 1
ATOM 1505 N N . ALA A 1 190 ? 10.929 -1.649 -0.689 1.00 95.56 190 ALA A N 1
ATOM 1506 C CA . ALA A 1 190 ? 11.574 -1.337 -1.963 1.00 95.56 190 ALA A CA 1
ATOM 1507 C C . ALA A 1 190 ? 13.007 -1.823 -2.031 1.00 95.56 190 ALA A C 1
ATOM 1509 O O . ALA A 1 190 ? 13.393 -2.547 -2.947 1.00 95.56 190 ALA A O 1
ATOM 1510 N N . ARG A 1 191 ? 13.777 -1.424 -1.023 1.00 94.25 191 ARG A N 1
ATOM 1511 C CA . ARG A 1 191 ? 15.203 -1.687 -0.932 1.00 94.25 191 ARG A CA 1
ATOM 1512 C C . ARG A 1 191 ? 15.495 -3.161 -0.669 1.00 94.25 191 ARG A C 1
ATOM 1514 O O . ARG A 1 191 ? 16.511 -3.676 -1.121 1.00 94.25 191 ARG A O 1
ATOM 1521 N N . ARG A 1 192 ? 14.609 -3.851 0.058 1.00 93.94 192 ARG A N 1
ATOM 1522 C CA . ARG A 1 192 ? 14.742 -5.287 0.349 1.00 93.94 192 ARG A CA 1
ATOM 1523 C C . ARG A 1 192 ? 14.462 -6.168 -0.871 1.00 93.94 192 ARG A C 1
ATOM 1525 O O . ARG A 1 192 ? 14.993 -7.275 -0.954 1.00 93.94 192 ARG A O 1
ATOM 1532 N N . LEU A 1 193 ? 13.588 -5.737 -1.781 1.00 94.12 193 LEU A N 1
ATOM 1533 C CA . LEU A 1 193 ? 13.184 -6.554 -2.922 1.00 94.12 193 LEU A CA 1
ATOM 1534 C C . LEU A 1 193 ? 14.346 -6.734 -3.913 1.00 94.12 193 LEU A C 1
ATOM 1536 O O . LEU A 1 193 ? 15.009 -5.779 -4.302 1.00 94.12 193 LEU A O 1
ATOM 1540 N N . ASN A 1 194 ? 14.567 -7.966 -4.381 1.00 94.25 194 ASN A N 1
ATOM 1541 C CA . ASN A 1 194 ? 15.580 -8.228 -5.402 1.00 94.25 194 ASN A CA 1
ATOM 1542 C C . ASN A 1 194 ? 15.056 -7.901 -6.815 1.00 94.25 194 ASN A C 1
ATOM 1544 O O . ASN A 1 194 ? 14.444 -8.743 -7.481 1.00 94.25 194 ASN A O 1
ATOM 1548 N N . TRP A 1 195 ? 15.327 -6.683 -7.283 1.00 94.94 195 TRP A N 1
ATOM 1549 C CA . TRP A 1 195 ? 14.881 -6.170 -8.585 1.00 94.94 195 TRP A CA 1
ATOM 1550 C C . TRP A 1 195 ? 15.566 -6.795 -9.800 1.00 94.94 195 TRP A C 1
ATOM 1552 O O . TRP A 1 195 ? 14.975 -6.832 -10.885 1.00 94.94 195 TRP A O 1
ATOM 1562 N N . SER A 1 196 ? 16.753 -7.377 -9.612 1.00 93.00 196 SER A N 1
ATOM 1563 C CA . SER A 1 196 ? 17.490 -8.066 -10.680 1.00 93.00 196 SER A CA 1
ATOM 1564 C C . SER A 1 196 ? 16.691 -9.219 -11.290 1.00 93.00 196 SER A C 1
ATOM 1566 O O . SER A 1 196 ? 16.719 -9.427 -12.504 1.00 93.00 196 SER A O 1
ATOM 1568 N N . VAL A 1 197 ? 15.866 -9.892 -10.480 1.00 93.62 197 VAL A N 1
ATOM 1569 C CA . VAL A 1 197 ? 14.961 -10.971 -10.913 1.00 93.62 197 VAL A CA 1
ATOM 1570 C C . VAL A 1 197 ? 13.902 -10.469 -11.903 1.00 93.62 197 VAL A C 1
ATOM 1572 O O . VAL A 1 197 ? 13.441 -11.221 -12.769 1.00 93.62 197 VAL A O 1
ATOM 1575 N N . TYR A 1 198 ? 13.533 -9.191 -11.811 1.00 93.50 198 TYR A N 1
ATOM 1576 C CA . TYR A 1 198 ? 12.586 -8.526 -12.711 1.00 93.50 198 TYR A CA 1
ATOM 1577 C C . TYR A 1 198 ? 13.274 -7.820 -13.882 1.00 93.50 198 TYR A C 1
ATOM 1579 O O . TYR A 1 198 ? 12.611 -7.262 -14.752 1.00 93.50 198 TYR A O 1
ATOM 1587 N N . GLY A 1 199 ? 14.600 -7.923 -13.960 1.00 88.81 199 GLY A N 1
ATOM 1588 C CA . GLY A 1 199 ? 15.395 -7.390 -15.050 1.00 88.81 199 GLY A CA 1
ATOM 1589 C C . GLY A 1 199 ? 15.876 -5.961 -14.838 1.00 88.81 199 GLY A C 1
ATOM 1590 O O . GLY A 1 199 ? 16.387 -5.409 -15.802 1.00 88.81 199 GLY A O 1
ATOM 1591 N N . LEU A 1 200 ? 15.769 -5.379 -13.645 1.00 89.69 200 LEU A N 1
ATOM 1592 C CA . LEU A 1 200 ? 16.336 -4.062 -13.326 1.00 89.69 200 LEU A CA 1
ATOM 1593 C C . LEU A 1 200 ? 17.653 -4.231 -12.568 1.00 89.69 200 LEU A C 1
ATOM 1595 O O . LEU A 1 200 ? 17.731 -5.065 -11.668 1.00 89.69 200 LEU A O 1
ATOM 1599 N N . LYS A 1 201 ? 18.687 -3.463 -12.921 1.00 85.75 201 LYS A N 1
ATOM 1600 C CA . LYS A 1 201 ? 19.988 -3.550 -12.233 1.00 85.75 201 LYS A CA 1
ATOM 1601 C C . LYS A 1 201 ? 19.965 -2.833 -10.884 1.00 85.75 201 LYS A C 1
ATOM 1603 O O . LYS A 1 201 ? 20.330 -3.425 -9.876 1.00 85.75 201 LYS A O 1
ATOM 1608 N N . SER A 1 202 ? 19.506 -1.587 -10.897 1.00 88.31 202 SER A N 1
ATOM 1609 C CA . SER A 1 202 ? 19.356 -0.711 -9.738 1.00 88.31 202 SER A CA 1
ATOM 1610 C C . SER A 1 202 ? 18.077 0.101 -9.917 1.00 88.31 202 SER A C 1
ATOM 1612 O O . SER A 1 202 ? 17.696 0.395 -11.048 1.00 88.31 202 SER A O 1
ATOM 1614 N N . LEU A 1 203 ? 17.396 0.435 -8.822 1.00 89.88 203 LEU A N 1
ATOM 1615 C CA . LEU A 1 203 ? 16.260 1.361 -8.868 1.00 89.88 203 LEU A CA 1
ATOM 1616 C C . LEU A 1 203 ? 16.706 2.820 -9.034 1.00 89.88 203 LEU A C 1
ATOM 1618 O O . LEU A 1 203 ? 15.921 3.635 -9.496 1.00 89.88 203 LEU A O 1
ATOM 1622 N N . GLU A 1 204 ? 17.942 3.133 -8.649 1.00 90.25 204 GLU A N 1
ATOM 1623 C CA . GLU A 1 204 ? 18.487 4.497 -8.601 1.00 90.25 204 GLU A CA 1
ATOM 1624 C C . GLU A 1 204 ? 18.991 4.957 -9.982 1.00 90.25 204 GLU A C 1
ATOM 1626 O O . GLU A 1 204 ? 18.862 6.128 -10.345 1.00 90.25 204 GLU A O 1
ATOM 1631 N N . ASP A 1 205 ? 19.504 4.006 -10.773 1.00 89.88 205 ASP A N 1
ATOM 1632 C CA . ASP A 1 205 ? 20.133 4.246 -12.081 1.00 89.88 205 ASP A CA 1
ATOM 1633 C C . ASP A 1 205 ? 19.201 3.988 -13.277 1.00 89.88 205 ASP A C 1
ATOM 1635 O O . ASP A 1 205 ? 19.575 4.200 -14.431 1.00 89.88 205 ASP A O 1
ATOM 1639 N N . GLU A 1 206 ? 17.996 3.475 -13.033 1.00 90.94 206 GLU A N 1
ATOM 1640 C CA . GLU A 1 206 ? 17.022 3.159 -14.079 1.00 90.94 206 GLU A CA 1
ATOM 1641 C C . GLU A 1 206 ? 15.903 4.216 -14.106 1.00 90.94 206 GLU A C 1
ATOM 1643 O O . GLU A 1 206 ? 15.568 4.796 -13.073 1.00 90.94 206 GLU A O 1
ATOM 1648 N N . PRO A 1 207 ? 15.278 4.467 -15.271 1.00 93.69 207 PRO A N 1
ATOM 1649 C CA . PRO A 1 207 ? 14.154 5.392 -15.397 1.00 93.69 207 PRO A CA 1
ATOM 1650 C C . PRO A 1 207 ? 12.870 4.748 -14.853 1.00 93.69 207 PRO A C 1
ATOM 1652 O O . PRO A 1 207 ? 11.981 4.365 -15.614 1.00 93.69 207 PRO A O 1
ATOM 1655 N N . ILE A 1 208 ? 12.796 4.557 -13.536 1.00 95.06 208 ILE A N 1
ATOM 1656 C CA . ILE A 1 208 ? 11.686 3.899 -12.846 1.00 95.06 208 ILE A CA 1
ATOM 1657 C C . ILE A 1 208 ? 11.138 4.771 -11.719 1.00 95.06 208 ILE A C 1
ATOM 1659 O O . ILE A 1 208 ? 11.888 5.298 -10.907 1.00 95.06 208 ILE A O 1
ATOM 1663 N N . ALA A 1 209 ? 9.811 4.857 -11.645 1.00 96.12 209 ALA A N 1
ATOM 1664 C CA . ALA A 1 209 ? 9.094 5.466 -10.534 1.00 96.12 209 ALA A CA 1
ATOM 1665 C C . ALA A 1 209 ? 8.159 4.443 -9.880 1.00 96.12 209 ALA A C 1
ATOM 1667 O O . ALA A 1 209 ? 7.447 3.685 -10.552 1.00 96.12 209 ALA A O 1
ATOM 1668 N N . LEU A 1 210 ? 8.166 4.427 -8.552 1.00 96.88 210 LEU A N 1
ATOM 1669 C CA . LEU A 1 210 ? 7.374 3.536 -7.718 1.00 96.88 210 LEU A CA 1
ATOM 1670 C C . LEU A 1 210 ? 6.272 4.338 -7.040 1.00 96.88 210 LEU A C 1
ATOM 1672 O O . LEU A 1 210 ? 6.491 5.443 -6.553 1.00 96.88 210 LEU A O 1
ATOM 1676 N N . PHE A 1 211 ? 5.080 3.763 -6.988 1.00 97.50 211 PHE A N 1
ATOM 1677 C CA . PHE A 1 211 ? 3.910 4.382 -6.386 1.00 97.50 211 PHE A CA 1
ATOM 1678 C C . PHE A 1 211 ? 3.326 3.447 -5.346 1.00 97.50 211 PHE A C 1
ATOM 1680 O O . PHE A 1 211 ? 3.106 2.259 -5.605 1.00 97.50 211 PHE A O 1
ATOM 1687 N N . PHE A 1 212 ? 3.029 3.999 -4.182 1.00 97.62 212 PHE A N 1
ATOM 1688 C CA . PHE A 1 212 ? 2.450 3.281 -3.066 1.00 97.62 212 PHE A CA 1
ATOM 1689 C C . PHE A 1 212 ? 1.294 4.080 -2.482 1.00 97.62 212 PHE A C 1
ATOM 1691 O O . PHE A 1 212 ? 1.440 5.256 -2.166 1.00 97.62 212 PHE A O 1
ATOM 1698 N N . HIS A 1 213 ? 0.154 3.428 -2.307 1.00 97.69 213 HIS A N 1
ATOM 1699 C CA . HIS A 1 213 ? -1.012 4.000 -1.666 1.00 97.69 213 HIS A CA 1
ATOM 1700 C C . HIS A 1 213 ? -1.585 3.007 -0.658 1.00 97.69 213 HIS A C 1
ATOM 1702 O O . HIS A 1 213 ? -1.859 1.852 -0.985 1.00 97.69 213 HIS A O 1
ATOM 1708 N N . VAL A 1 214 ? -1.763 3.457 0.582 1.00 97.12 214 VAL A N 1
ATOM 1709 C CA . VAL A 1 214 ? -2.442 2.692 1.630 1.00 97.12 214 VAL A CA 1
ATOM 1710 C C . VAL A 1 214 ? -3.775 3.337 1.971 1.00 97.12 214 VAL A C 1
ATOM 1712 O O . VAL A 1 214 ? -3.858 4.547 2.180 1.00 97.12 214 VAL A O 1
ATOM 1715 N N . VAL A 1 215 ? -4.819 2.517 2.060 1.00 96.25 215 VAL A N 1
ATOM 1716 C CA . VAL A 1 215 ? -6.167 2.941 2.440 1.00 96.25 215 VAL A CA 1
ATOM 1717 C C . VAL A 1 215 ? -6.606 2.138 3.648 1.00 96.25 215 VAL A C 1
ATOM 1719 O O . VAL A 1 215 ? -6.673 0.913 3.584 1.00 96.25 215 VAL A O 1
ATOM 1722 N N . SER A 1 216 ? -6.887 2.817 4.755 1.00 95.75 216 SER A N 1
ATOM 1723 C CA . SER A 1 216 ? -7.289 2.194 6.018 1.00 95.75 216 SER A CA 1
ATOM 1724 C C . SER A 1 216 ? -8.136 3.145 6.856 1.00 95.75 216 SER A C 1
ATOM 1726 O O . SER A 1 216 ? -7.977 4.364 6.784 1.00 95.75 216 SER A O 1
ATOM 1728 N N . THR A 1 217 ? -8.973 2.595 7.738 1.00 93.31 217 THR A N 1
ATOM 1729 C CA . THR A 1 217 ? -9.635 3.386 8.790 1.00 93.31 217 THR A CA 1
ATOM 1730 C C . THR A 1 217 ? -8.629 3.972 9.786 1.00 93.31 217 THR A C 1
ATOM 1732 O O . THR A 1 217 ? -8.857 5.046 10.333 1.00 93.31 217 THR A O 1
ATOM 1735 N N . LYS A 1 218 ? -7.506 3.278 10.016 1.00 92.69 218 LYS A N 1
ATOM 1736 C CA . LYS A 1 218 ? -6.390 3.724 10.864 1.00 92.69 218 LYS A CA 1
ATOM 1737 C C . LYS A 1 218 ? -5.084 3.342 10.177 1.00 92.69 218 LYS A C 1
ATOM 1739 O O . LYS A 1 218 ? -4.765 2.162 10.041 1.00 92.69 218 LYS A O 1
ATOM 1744 N N . VAL A 1 219 ? -4.353 4.341 9.693 1.00 94.56 219 VAL A N 1
ATOM 1745 C CA . VAL A 1 219 ? -3.024 4.134 9.107 1.00 94.56 219 VAL A CA 1
ATOM 1746 C C . VAL A 1 219 ? -1.993 4.137 10.244 1.00 94.56 219 VAL A C 1
ATOM 1748 O O . VAL A 1 219 ? -2.025 5.055 11.069 1.00 94.56 219 VAL A O 1
ATOM 1751 N N . PRO A 1 220 ? -1.096 3.136 10.325 1.00 93.62 220 PRO A N 1
ATOM 1752 C CA . PRO A 1 220 ? -0.143 3.013 11.424 1.00 93.62 220 PRO A CA 1
ATOM 1753 C C . PRO A 1 220 ? 1.041 3.969 11.222 1.00 93.62 220 PRO A C 1
ATOM 1755 O O . PRO A 1 220 ? 2.116 3.563 10.790 1.00 93.62 220 PRO A O 1
ATOM 1758 N N . PHE A 1 221 ? 0.848 5.255 11.503 1.00 94.38 221 PHE A N 1
ATOM 1759 C CA . PHE A 1 221 ? 1.934 6.238 11.484 1.00 94.38 221 PHE A CA 1
ATOM 1760 C C . PHE A 1 221 ? 2.865 6.054 12.684 1.00 94.38 221 PHE A C 1
ATOM 1762 O O . PHE A 1 221 ? 2.411 5.742 13.785 1.00 94.38 221 PHE A O 1
ATOM 1769 N N . LYS A 1 222 ? 4.173 6.254 12.477 1.00 90.50 222 LYS A N 1
ATOM 1770 C CA . LYS A 1 222 ? 5.160 6.186 13.569 1.00 90.50 222 LYS A CA 1
ATOM 1771 C C . LYS A 1 222 ? 5.345 7.534 14.274 1.00 90.50 222 LYS A C 1
ATOM 1773 O O . LYS A 1 222 ? 5.602 7.550 15.473 1.00 90.50 222 LYS A O 1
ATOM 1778 N N . THR A 1 223 ? 5.210 8.643 13.543 1.00 89.56 223 THR A N 1
ATOM 1779 C CA . THR A 1 223 ? 5.312 10.013 14.072 1.00 89.56 223 THR A CA 1
ATOM 1780 C C . THR A 1 223 ? 3.938 10.668 14.191 1.00 89.56 223 THR A C 1
ATOM 1782 O O . THR A 1 223 ? 3.002 10.334 13.462 1.00 89.56 223 THR A O 1
ATOM 1785 N N . VAL A 1 224 ? 3.818 11.645 15.097 1.00 85.56 224 VAL A N 1
ATOM 1786 C CA . VAL A 1 224 ? 2.598 12.461 15.256 1.00 85.56 224 VAL A CA 1
ATOM 1787 C C . VAL A 1 224 ? 2.328 13.300 14.001 1.00 85.56 224 VAL A C 1
ATOM 1789 O O . VAL A 1 224 ? 1.168 13.510 13.650 1.00 85.56 224 VAL A O 1
ATOM 1792 N N . GLY A 1 225 ? 3.389 13.706 13.291 1.00 86.88 225 GLY A N 1
ATOM 1793 C CA . GLY A 1 225 ? 3.324 14.437 12.021 1.00 86.88 225 GLY A CA 1
ATOM 1794 C C . GLY A 1 225 ? 2.760 13.631 10.848 1.00 86.88 225 GLY A C 1
ATOM 1795 O O . GLY A 1 225 ? 2.435 14.215 9.820 1.00 86.88 225 GLY A O 1
ATOM 1796 N N . LYS A 1 226 ? 2.580 12.307 11.003 1.00 90.44 226 LYS A N 1
ATOM 1797 C CA . LYS A 1 226 ? 2.042 11.403 9.968 1.00 90.44 226 LYS A CA 1
ATOM 1798 C C . LYS A 1 226 ? 2.850 11.413 8.665 1.00 90.44 226 LYS A C 1
ATOM 1800 O O . LYS A 1 226 ? 2.294 11.274 7.581 1.00 90.44 226 LYS A O 1
ATOM 1805 N N . GLU A 1 227 ? 4.165 11.544 8.776 1.00 88.81 227 GLU A N 1
ATOM 1806 C CA . GLU A 1 227 ? 5.059 11.694 7.617 1.00 88.81 227 GLU A CA 1
ATOM 1807 C C . GLU A 1 227 ? 5.405 10.353 6.964 1.00 88.81 227 GLU A C 1
ATOM 1809 O O . GLU A 1 227 ? 5.548 10.254 5.742 1.00 88.81 227 GLU A O 1
ATOM 1814 N N . PHE A 1 228 ? 5.493 9.290 7.765 1.00 92.50 228 PHE A N 1
ATOM 1815 C CA . PHE A 1 228 ? 5.788 7.952 7.271 1.00 92.50 228 PHE A CA 1
ATOM 1816 C C . PHE A 1 228 ? 5.065 6.856 8.050 1.00 92.50 228 PHE A C 1
ATOM 1818 O O . PHE A 1 228 ? 4.674 6.997 9.218 1.00 92.50 228 PHE A O 1
ATOM 1825 N N . ILE A 1 229 ? 4.889 5.733 7.366 1.00 95.25 229 ILE A N 1
ATOM 1826 C CA . ILE A 1 229 ? 4.109 4.600 7.843 1.00 95.25 229 ILE A CA 1
ATOM 1827 C C . ILE A 1 229 ? 5.033 3.571 8.493 1.00 95.25 229 ILE A C 1
ATOM 1829 O O . ILE A 1 229 ? 6.089 3.219 7.962 1.00 95.25 229 ILE A O 1
ATOM 1833 N N . ALA A 1 230 ? 4.624 3.074 9.659 1.00 94.75 230 ALA A N 1
ATOM 1834 C CA . ALA A 1 230 ? 5.371 2.101 10.435 1.00 94.75 230 ALA A CA 1
ATOM 1835 C C . ALA A 1 230 ? 5.503 0.761 9.696 1.00 94.75 230 ALA A C 1
ATOM 1837 O O . ALA A 1 230 ? 4.565 0.263 9.069 1.00 94.75 230 ALA A O 1
ATOM 1838 N N . ASN A 1 231 ? 6.669 0.130 9.845 1.00 94.75 231 ASN A N 1
ATOM 1839 C CA . ASN A 1 231 ? 6.964 -1.179 9.273 1.00 94.75 231 ASN A CA 1
ATOM 1840 C C . ASN A 1 231 ? 6.291 -2.311 10.070 1.00 94.75 231 ASN A C 1
ATOM 1842 O O . ASN A 1 231 ? 6.929 -2.998 10.869 1.00 94.75 231 ASN A O 1
ATOM 1846 N N . LYS A 1 232 ? 4.978 -2.470 9.881 1.00 95.38 232 LYS A N 1
ATOM 1847 C CA . LYS A 1 232 ? 4.200 -3.591 10.421 1.00 95.38 232 LYS A CA 1
ATOM 1848 C C . LYS A 1 232 ? 4.322 -4.802 9.484 1.00 95.38 232 LYS A C 1
ATOM 1850 O O . LYS A 1 232 ? 4.139 -4.619 8.278 1.00 95.38 232 LYS A O 1
ATOM 1855 N N . PRO A 1 233 ? 4.614 -6.020 9.982 1.00 95.38 233 PRO A N 1
ATOM 1856 C CA . PRO A 1 233 ? 4.848 -7.192 9.133 1.00 95.38 233 PRO A CA 1
ATOM 1857 C C . PRO A 1 233 ? 3.702 -7.508 8.163 1.00 95.38 233 PRO A C 1
ATOM 1859 O O . PRO A 1 233 ? 3.949 -7.848 7.006 1.00 95.38 233 PRO A O 1
ATOM 1862 N N . GLU A 1 234 ? 2.457 -7.365 8.616 1.00 94.62 234 GLU A N 1
ATOM 1863 C CA . GLU A 1 234 ? 1.247 -7.620 7.831 1.00 94.62 234 GLU A CA 1
ATOM 1864 C C . GLU A 1 234 ? 1.144 -6.646 6.655 1.00 94.62 234 GLU A C 1
ATOM 1866 O O . GLU A 1 234 ? 0.903 -7.057 5.520 1.00 94.62 234 GLU A O 1
ATOM 1871 N N . LEU A 1 235 ? 1.406 -5.361 6.917 1.00 96.38 235 LEU A N 1
ATOM 1872 C CA . LEU A 1 235 ? 1.407 -4.320 5.896 1.00 96.38 235 LEU A CA 1
ATOM 1873 C C . LEU A 1 235 ? 2.567 -4.513 4.917 1.00 96.38 235 LEU A C 1
ATOM 1875 O O . LEU A 1 235 ? 2.352 -4.533 3.707 1.00 96.38 235 LEU A O 1
ATOM 1879 N N . ALA A 1 236 ? 3.784 -4.707 5.430 1.00 97.25 236 ALA A N 1
ATOM 1880 C CA . ALA A 1 236 ? 4.990 -4.890 4.626 1.00 97.25 236 ALA A CA 1
ATOM 1881 C C . ALA A 1 236 ? 4.865 -6.074 3.658 1.00 97.25 236 ALA A C 1
ATOM 1883 O O . ALA A 1 236 ? 5.303 -5.988 2.510 1.00 97.25 236 ALA A O 1
ATOM 1884 N N . ARG A 1 237 ? 4.222 -7.164 4.096 1.00 97.12 237 ARG A N 1
ATOM 1885 C CA . ARG A 1 237 ? 3.921 -8.319 3.246 1.00 97.12 237 ARG A CA 1
ATOM 1886 C C . ARG A 1 237 ? 3.014 -7.943 2.074 1.00 97.12 237 ARG A C 1
ATOM 1888 O O . ARG A 1 237 ? 3.302 -8.344 0.948 1.00 97.12 237 ARG A O 1
ATOM 1895 N N . GLU A 1 238 ? 1.944 -7.184 2.305 1.00 97.31 238 GLU A N 1
ATOM 1896 C CA . GLU A 1 238 ? 1.044 -6.773 1.219 1.00 97.31 238 GLU A CA 1
ATOM 1897 C C . GLU A 1 238 ? 1.684 -5.762 0.268 1.00 97.31 238 GLU A C 1
ATOM 1899 O O . GLU A 1 238 ? 1.482 -5.870 -0.944 1.00 97.31 238 GLU A O 1
ATOM 1904 N N . VAL A 1 239 ? 2.517 -4.847 0.781 1.00 97.69 239 VAL A N 1
ATOM 1905 C CA . VAL A 1 239 ? 3.336 -3.964 -0.065 1.00 97.69 239 VAL A 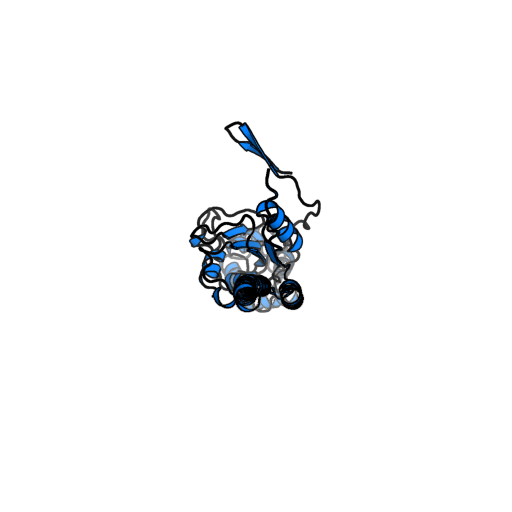CA 1
ATOM 1906 C C . VAL A 1 239 ? 4.237 -4.799 -0.971 1.00 97.69 239 VAL A C 1
ATOM 1908 O O . VAL A 1 239 ? 4.214 -4.635 -2.190 1.00 97.69 239 VAL A O 1
ATOM 1911 N N . GLU A 1 240 ? 4.974 -5.754 -0.401 1.00 97.50 240 GLU A N 1
ATOM 1912 C CA . GLU A 1 240 ? 5.885 -6.605 -1.162 1.00 97.50 240 GLU A CA 1
ATOM 1913 C C . GLU A 1 240 ? 5.150 -7.403 -2.247 1.00 97.50 240 GLU A C 1
ATOM 1915 O O . GLU A 1 240 ? 5.600 -7.465 -3.392 1.00 97.50 240 GLU A O 1
ATOM 1920 N N . LEU A 1 241 ? 3.998 -7.994 -1.921 1.00 97.44 241 LEU A N 1
ATOM 1921 C CA . LEU A 1 241 ? 3.197 -8.746 -2.888 1.00 97.44 241 LEU A CA 1
ATOM 1922 C C . LEU A 1 241 ? 2.627 -7.851 -3.998 1.00 97.44 241 LEU A C 1
ATOM 1924 O O . LEU A 1 241 ? 2.562 -8.297 -5.147 1.00 97.44 241 LEU A O 1
ATOM 1928 N N . GLY A 1 242 ? 2.252 -6.607 -3.688 1.00 97.25 242 GLY A N 1
ATOM 1929 C CA . GLY A 1 242 ? 1.844 -5.613 -4.685 1.00 97.25 242 GLY A CA 1
ATOM 1930 C C . GLY A 1 242 ? 2.976 -5.276 -5.651 1.00 97.25 242 GLY A C 1
ATOM 1931 O O . GLY A 1 242 ? 2.817 -5.376 -6.868 1.00 97.25 242 GLY A O 1
ATOM 1932 N N . TRP A 1 243 ? 4.165 -5.013 -5.114 1.00 97.25 243 TRP A N 1
ATOM 1933 C CA . TRP A 1 243 ? 5.340 -4.655 -5.906 1.00 97.25 243 TRP A CA 1
ATOM 1934 C C . TRP A 1 243 ? 5.775 -5.807 -6.806 1.00 97.25 243 TRP A C 1
ATOM 1936 O O . TRP A 1 243 ? 6.000 -5.613 -7.999 1.00 97.25 243 TRP A O 1
ATOM 1946 N N . ARG A 1 244 ? 5.793 -7.037 -6.275 1.00 97.06 244 ARG A N 1
ATOM 1947 C CA . ARG A 1 244 ? 6.047 -8.254 -7.060 1.00 97.06 244 ARG A CA 1
ATOM 1948 C C . ARG A 1 244 ? 5.030 -8.435 -8.188 1.00 97.06 244 ARG A C 1
ATOM 1950 O O . ARG A 1 244 ? 5.398 -8.898 -9.266 1.00 97.06 244 ARG A O 1
ATOM 1957 N N . ALA A 1 245 ? 3.758 -8.099 -7.965 1.00 96.75 245 ALA A N 1
ATOM 1958 C CA . ALA A 1 245 ? 2.736 -8.198 -9.002 1.00 96.75 245 ALA A CA 1
ATOM 1959 C C . ALA A 1 245 ? 3.030 -7.244 -10.169 1.00 96.75 245 ALA A C 1
ATOM 1961 O O . ALA A 1 245 ? 3.109 -7.710 -11.304 1.00 96.75 245 ALA A O 1
ATOM 1962 N N . CYS A 1 246 ? 3.295 -5.967 -9.887 1.00 97.12 246 CYS A N 1
ATOM 1963 C CA . CYS A 1 246 ? 3.658 -4.975 -10.904 1.00 97.12 246 CYS A CA 1
ATOM 1964 C C . CYS A 1 246 ? 4.989 -5.315 -11.603 1.00 97.12 246 CYS A C 1
ATOM 1966 O O . CYS A 1 246 ? 5.106 -5.221 -12.825 1.00 97.12 246 CYS A O 1
ATOM 1968 N N . ALA A 1 247 ? 5.988 -5.773 -10.843 1.00 96.25 247 ALA A N 1
ATOM 1969 C CA . ALA A 1 247 ? 7.321 -6.069 -11.360 1.00 96.25 247 ALA A CA 1
ATOM 1970 C C . ALA A 1 247 ? 7.348 -7.273 -12.321 1.00 96.25 247 ALA A C 1
ATOM 1972 O O . ALA A 1 247 ? 8.169 -7.319 -13.239 1.00 96.25 247 ALA A O 1
ATOM 1973 N N . ARG A 1 248 ? 6.434 -8.244 -12.162 1.00 96.00 248 ARG A N 1
ATOM 1974 C CA . ARG A 1 248 ? 6.278 -9.353 -13.123 1.00 96.00 248 ARG A CA 1
ATOM 1975 C C . ARG A 1 248 ? 5.858 -8.858 -14.505 1.00 96.00 248 ARG A C 1
ATOM 1977 O O . ARG A 1 248 ? 6.440 -9.301 -15.495 1.00 96.00 248 ARG A O 1
ATOM 1984 N N . ASP A 1 249 ? 4.914 -7.924 -14.570 1.00 96.19 249 ASP A N 1
ATOM 1985 C CA . ASP A 1 249 ? 4.464 -7.343 -15.839 1.00 96.19 249 ASP A CA 1
ATOM 1986 C C . ASP A 1 249 ? 5.554 -6.457 -16.455 1.00 96.19 249 ASP A C 1
ATOM 1988 O O . ASP A 1 249 ? 5.828 -6.551 -17.656 1.00 96.19 249 ASP A O 1
ATOM 1992 N N . LEU A 1 250 ? 6.266 -5.686 -15.623 1.00 95.69 250 LEU A N 1
ATOM 1993 C CA . LEU A 1 250 ? 7.421 -4.906 -16.067 1.00 95.69 250 LEU A CA 1
ATOM 1994 C C . LEU A 1 250 ? 8.503 -5.802 -16.686 1.00 95.69 250 LEU A C 1
ATOM 1996 O O . LEU A 1 250 ? 9.037 -5.489 -17.748 1.00 95.69 250 LEU A O 1
ATOM 2000 N N . ARG A 1 251 ? 8.806 -6.953 -16.077 1.00 95.69 251 ARG A N 1
ATOM 2001 C CA . ARG A 1 251 ? 9.791 -7.901 -16.620 1.00 95.69 251 ARG A CA 1
ATOM 2002 C C . ARG A 1 251 ? 9.428 -8.352 -18.036 1.00 95.69 251 ARG A C 1
ATOM 2004 O O . ARG A 1 251 ? 10.310 -8.471 -18.891 1.00 95.69 251 ARG A O 1
ATOM 2011 N N . ILE A 1 252 ? 8.144 -8.613 -18.293 1.00 94.75 252 ILE A N 1
ATOM 2012 C CA . ILE A 1 252 ? 7.653 -8.995 -19.623 1.00 94.75 252 ILE A CA 1
ATOM 2013 C C . ILE A 1 252 ? 7.880 -7.846 -20.611 1.00 94.75 252 ILE A C 1
ATOM 2015 O O . ILE A 1 252 ? 8.390 -8.081 -21.710 1.00 94.75 252 ILE A O 1
ATOM 2019 N N . TYR A 1 253 ? 7.563 -6.613 -20.210 1.00 95.31 253 TYR A N 1
ATOM 2020 C CA . TYR A 1 253 ? 7.807 -5.415 -21.011 1.00 95.31 253 TYR A CA 1
ATOM 2021 C C . TYR A 1 253 ? 9.298 -5.233 -21.344 1.00 95.31 253 TYR A C 1
ATOM 2023 O O . TYR A 1 253 ? 9.670 -5.185 -22.520 1.00 95.31 253 TYR A O 1
ATOM 2031 N N . LEU A 1 254 ? 10.175 -5.251 -20.336 1.00 94.00 254 LEU A N 1
ATOM 2032 C CA . LEU A 1 254 ? 11.623 -5.094 -20.509 1.00 94.00 254 LEU A CA 1
ATOM 2033 C C . LEU A 1 254 ? 12.228 -6.196 -21.384 1.00 94.00 254 LEU A C 1
ATOM 2035 O O . LEU A 1 254 ? 13.095 -5.929 -22.216 1.00 94.00 254 LEU A O 1
ATOM 2039 N N . SER A 1 255 ? 11.761 -7.439 -21.239 1.00 92.88 255 SER A N 1
ATOM 2040 C CA . SER A 1 255 ? 12.205 -8.553 -22.083 1.00 92.88 255 SER A CA 1
ATOM 2041 C C . SER A 1 255 ? 11.867 -8.315 -23.557 1.00 92.88 255 SER A C 1
ATOM 2043 O O . SER A 1 255 ? 12.718 -8.526 -24.427 1.00 92.88 255 SER A O 1
ATOM 2045 N N . ARG A 1 256 ? 10.656 -7.820 -23.848 1.00 92.06 256 ARG A N 1
ATOM 2046 C CA . ARG A 1 256 ? 10.238 -7.458 -25.210 1.00 92.06 256 ARG A CA 1
ATOM 2047 C C . ARG A 1 256 ? 11.070 -6.296 -25.754 1.00 92.06 256 ARG A C 1
ATOM 2049 O O . ARG A 1 256 ? 11.596 -6.422 -26.859 1.00 92.06 256 ARG A O 1
ATOM 2056 N N . LYS A 1 257 ? 11.276 -5.238 -24.961 1.00 91.12 257 LYS A N 1
ATOM 2057 C CA . LYS A 1 257 ? 12.094 -4.069 -25.337 1.00 91.12 257 LYS A CA 1
ATOM 2058 C C . LYS A 1 257 ? 13.536 -4.469 -25.669 1.00 91.12 257 LYS A C 1
ATOM 2060 O O . LYS A 1 257 ? 14.047 -4.135 -26.734 1.00 91.12 257 LYS A O 1
ATOM 2065 N N . ARG A 1 258 ? 14.177 -5.280 -24.819 1.00 91.19 258 ARG A N 1
ATOM 2066 C CA . ARG A 1 258 ? 15.550 -5.781 -25.043 1.00 91.19 258 ARG A CA 1
ATOM 2067 C C . ARG A 1 258 ? 15.666 -6.675 -26.270 1.00 91.19 258 ARG A C 1
ATOM 2069 O O . ARG A 1 258 ? 16.668 -6.601 -26.985 1.00 91.19 258 ARG A O 1
ATOM 2076 N N . ARG A 1 259 ? 14.661 -7.520 -26.522 1.00 89.88 259 ARG A N 1
ATOM 2077 C CA . ARG A 1 259 ? 14.622 -8.377 -27.713 1.00 89.88 259 ARG A CA 1
ATOM 2078 C C . ARG A 1 259 ? 14.511 -7.540 -28.985 1.00 89.88 259 ARG A C 1
ATOM 2080 O O . ARG A 1 259 ? 15.278 -7.787 -29.909 1.00 89.88 259 ARG A O 1
ATOM 2087 N N . ALA A 1 260 ? 13.633 -6.538 -29.001 1.00 89.12 260 ALA A N 1
ATOM 2088 C CA . ALA A 1 260 ? 13.492 -5.611 -30.123 1.00 89.12 260 ALA A CA 1
ATOM 2089 C C . ALA A 1 260 ? 14.791 -4.825 -30.375 1.00 89.12 260 ALA A C 1
ATOM 2091 O O . ALA A 1 260 ? 15.306 -4.837 -31.488 1.00 89.12 260 ALA A O 1
ATOM 2092 N N . ALA A 1 261 ? 15.398 -4.255 -29.329 1.00 89.31 261 ALA A N 1
ATOM 2093 C CA . ALA A 1 261 ? 16.658 -3.517 -29.445 1.00 89.31 261 ALA A CA 1
ATOM 2094 C C . ALA A 1 261 ? 17.829 -4.393 -29.930 1.00 89.31 261 ALA A C 1
ATOM 2096 O O . ALA A 1 261 ? 18.692 -3.948 -30.681 1.00 89.31 261 ALA A O 1
ATOM 2097 N N . SER A 1 262 ? 17.888 -5.657 -29.508 1.00 88.94 262 SER A N 1
ATOM 2098 C CA . SER A 1 262 ? 18.936 -6.584 -29.961 1.00 88.94 262 SER A CA 1
ATOM 2099 C C . SER A 1 262 ? 18.714 -7.040 -31.402 1.00 88.94 262 SER A C 1
ATOM 2101 O O . SER A 1 262 ? 19.680 -7.194 -32.144 1.00 88.94 262 SER A O 1
ATOM 2103 N N . ALA A 1 263 ? 17.456 -7.215 -31.813 1.00 87.69 263 ALA A N 1
ATOM 2104 C CA . ALA A 1 263 ? 17.107 -7.491 -33.200 1.00 87.69 263 ALA A CA 1
ATOM 2105 C C . ALA A 1 263 ? 17.470 -6.306 -34.110 1.00 87.69 263 ALA A C 1
ATOM 2107 O O . ALA A 1 263 ? 18.103 -6.520 -35.139 1.00 87.69 263 ALA A O 1
ATOM 2108 N N . ALA A 1 264 ? 17.164 -5.074 -33.691 1.00 87.88 264 ALA A N 1
ATOM 2109 C CA . ALA A 1 264 ? 17.507 -3.863 -34.432 1.00 87.88 264 ALA A CA 1
ATOM 2110 C C . ALA A 1 264 ? 19.023 -3.686 -34.591 1.00 87.88 264 ALA A C 1
ATOM 2112 O O . ALA A 1 264 ? 19.505 -3.586 -35.714 1.00 87.88 264 ALA A O 1
ATOM 2113 N N . ARG A 1 265 ? 19.793 -3.790 -33.497 1.00 88.12 265 ARG A N 1
ATOM 2114 C CA . ARG A 1 265 ? 21.268 -3.734 -33.548 1.00 88.12 265 ARG A CA 1
ATOM 2115 C C . ARG A 1 265 ? 21.872 -4.813 -34.443 1.00 88.12 265 ARG A C 1
ATOM 2117 O O . ARG A 1 265 ? 22.855 -4.569 -35.131 1.00 88.12 265 ARG A O 1
ATOM 2124 N N . ARG A 1 266 ? 21.294 -6.019 -34.442 1.00 86.62 266 ARG A N 1
ATOM 2125 C CA . ARG A 1 266 ? 21.738 -7.101 -35.327 1.00 86.62 266 ARG A CA 1
ATOM 2126 C C . ARG A 1 266 ? 21.493 -6.757 -36.795 1.00 86.62 266 ARG A C 1
ATOM 2128 O O . ARG A 1 266 ? 22.364 -7.034 -37.609 1.00 86.62 266 ARG A O 1
ATOM 2135 N N . VAL A 1 267 ? 20.323 -6.210 -37.126 1.00 87.12 267 VAL A N 1
ATOM 2136 C CA . VAL A 1 267 ? 20.003 -5.777 -38.495 1.00 87.12 267 VAL A CA 1
ATOM 2137 C C . VAL A 1 267 ? 20.962 -4.671 -38.924 1.00 87.12 267 VAL A C 1
ATOM 2139 O O . VAL A 1 267 ? 21.596 -4.818 -39.958 1.00 87.12 267 VAL A O 1
ATOM 2142 N N . GLU A 1 268 ? 21.148 -3.641 -38.099 1.00 87.38 268 GLU A N 1
ATOM 2143 C CA . GLU A 1 268 ? 22.068 -2.530 -38.369 1.00 87.38 268 GLU A CA 1
ATOM 2144 C C . GLU A 1 268 ? 23.507 -3.009 -38.617 1.00 87.38 268 GLU A C 1
ATOM 2146 O O . GLU A 1 268 ? 24.132 -2.643 -39.611 1.00 87.38 268 GLU A O 1
ATOM 2151 N N . LEU A 1 269 ? 24.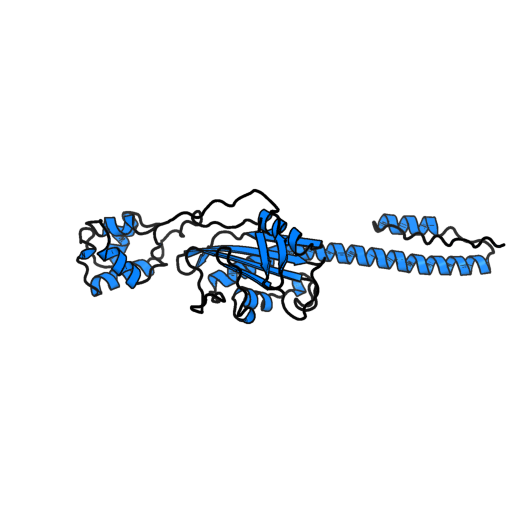025 -3.878 -37.745 1.00 88.19 269 LEU A N 1
ATOM 2152 C CA . LEU A 1 269 ? 25.372 -4.422 -37.880 1.00 88.19 269 LEU A CA 1
ATOM 2153 C C . LEU A 1 269 ? 25.520 -5.249 -39.166 1.00 88.19 269 LEU A C 1
ATOM 2155 O O . LEU A 1 269 ? 26.510 -5.105 -39.880 1.00 88.19 269 LEU A O 1
ATOM 2159 N N . LEU A 1 270 ? 24.529 -6.090 -39.485 1.00 87.38 270 LEU A N 1
ATOM 2160 C CA . LEU A 1 270 ? 24.520 -6.852 -40.734 1.00 87.38 270 LEU A CA 1
ATOM 2161 C C . LEU A 1 270 ? 24.461 -5.929 -41.954 1.00 87.38 270 LEU A C 1
ATOM 2163 O O . LEU A 1 270 ? 25.191 -6.185 -42.902 1.00 87.38 270 LEU A O 1
ATOM 2167 N N . SER A 1 271 ? 23.670 -4.852 -41.928 1.00 86.12 271 SER A N 1
ATOM 2168 C CA . SER A 1 271 ? 23.633 -3.861 -43.012 1.00 86.12 271 SER A CA 1
ATOM 2169 C C . SER A 1 271 ? 25.015 -3.280 -43.297 1.00 86.12 271 SER A C 1
ATOM 2171 O O . SER A 1 271 ? 25.432 -3.261 -44.453 1.00 86.12 271 SER A O 1
ATOM 2173 N N . ARG A 1 272 ? 25.766 -2.897 -42.255 1.00 87.12 272 ARG A N 1
ATOM 2174 C CA . ARG A 1 272 ? 27.139 -2.382 -42.403 1.00 87.12 272 ARG A CA 1
ATOM 2175 C C . ARG A 1 272 ? 28.086 -3.427 -43.002 1.00 87.12 272 ARG A C 1
ATOM 2177 O O . ARG A 1 272 ? 28.839 -3.110 -43.916 1.00 87.12 272 ARG A O 1
ATOM 2184 N N . TYR A 1 273 ? 28.028 -4.674 -42.528 1.00 87.94 273 TYR A N 1
ATOM 2185 C CA . TYR A 1 273 ? 28.858 -5.755 -43.074 1.00 87.94 273 TYR A CA 1
ATOM 2186 C C . TYR A 1 273 ? 28.518 -6.079 -44.529 1.00 87.94 273 TYR A C 1
ATOM 2188 O O . TYR A 1 273 ? 29.423 -6.219 -45.345 1.00 87.94 273 TYR A O 1
ATOM 2196 N N . TYR A 1 274 ? 27.232 -6.197 -44.866 1.00 87.50 274 TYR A N 1
ATOM 2197 C CA . TYR A 1 274 ? 26.819 -6.493 -46.234 1.00 87.50 274 TYR A CA 1
ATOM 2198 C C . TYR A 1 274 ? 27.183 -5.360 -47.196 1.00 87.50 274 TYR A C 1
ATOM 2200 O O . TYR A 1 274 ? 27.606 -5.657 -48.309 1.00 87.50 274 TYR A O 1
ATOM 2208 N N . ALA A 1 275 ? 27.076 -4.095 -46.769 1.00 87.69 275 ALA A N 1
ATOM 2209 C CA . ALA A 1 275 ? 27.519 -2.946 -47.557 1.00 87.69 275 ALA A CA 1
ATOM 2210 C C . ALA A 1 275 ? 29.011 -3.039 -47.913 1.00 87.69 275 ALA A C 1
ATOM 2212 O O . ALA A 1 275 ? 29.351 -2.933 -49.088 1.00 87.69 275 ALA A O 1
ATOM 2213 N N . LEU A 1 276 ? 29.867 -3.332 -46.927 1.00 88.06 276 LEU A N 1
ATOM 2214 C CA . LEU A 1 276 ? 31.306 -3.516 -47.139 1.00 88.06 276 LEU A CA 1
ATOM 2215 C C . LEU A 1 276 ? 31.607 -4.707 -48.064 1.00 88.06 276 LEU A C 1
ATOM 2217 O O . LEU A 1 276 ? 32.448 -4.613 -48.949 1.00 88.06 276 LEU A O 1
ATOM 2221 N N . ILE A 1 277 ? 30.910 -5.833 -47.878 1.00 87.38 277 ILE A N 1
ATOM 2222 C CA . ILE A 1 277 ? 31.090 -7.022 -48.723 1.00 87.38 277 ILE A CA 1
ATOM 2223 C C . ILE A 1 277 ? 30.741 -6.710 -50.180 1.00 87.38 277 ILE A C 1
ATOM 2225 O O . ILE A 1 277 ? 31.445 -7.161 -51.077 1.00 87.38 277 ILE A O 1
ATOM 2229 N N . ALA A 1 278 ? 29.671 -5.956 -50.431 1.00 87.06 278 ALA A N 1
ATOM 2230 C CA . ALA A 1 278 ? 29.312 -5.605 -51.798 1.00 87.06 278 ALA A CA 1
ATOM 2231 C C . ALA A 1 278 ? 30.289 -4.626 -52.440 1.00 87.06 278 ALA A C 1
ATOM 2233 O O . ALA A 1 278 ? 30.540 -4.777 -53.624 1.00 87.06 278 ALA A O 1
ATOM 2234 N N . GLU A 1 279 ? 30.846 -3.681 -51.681 1.00 87.81 279 GLU A N 1
ATOM 2235 C CA . GLU A 1 279 ? 31.892 -2.772 -52.168 1.00 87.81 279 GLU A CA 1
ATOM 2236 C C . GLU A 1 279 ? 33.147 -3.552 -52.593 1.00 87.81 279 GLU A C 1
ATOM 2238 O O . GLU A 1 279 ? 33.630 -3.390 -53.708 1.00 87.81 279 GLU A O 1
ATOM 2243 N N . VAL A 1 280 ? 33.608 -4.493 -51.761 1.00 89.06 280 VAL A N 1
ATOM 2244 C CA . VAL A 1 280 ? 34.751 -5.364 -52.095 1.00 89.06 280 VAL A CA 1
ATOM 2245 C C . VAL A 1 280 ? 34.447 -6.265 -53.298 1.00 89.06 280 VAL A C 1
ATOM 2247 O O . VAL A 1 280 ? 35.306 -6.488 -54.146 1.00 89.06 280 VAL A O 1
ATOM 2250 N N . LEU A 1 281 ? 33.233 -6.815 -53.389 1.00 86.81 281 LEU A N 1
ATOM 2251 C CA . LEU A 1 281 ? 32.843 -7.646 -54.531 1.00 86.81 281 LEU A CA 1
ATOM 2252 C C . LEU A 1 281 ? 32.726 -6.829 -55.820 1.00 86.81 281 LEU A C 1
ATOM 2254 O O . LEU A 1 281 ? 33.130 -7.324 -56.868 1.00 86.81 281 LEU A O 1
ATOM 2258 N N . GLU A 1 282 ? 32.231 -5.597 -55.749 1.00 89.94 282 GLU A N 1
ATOM 2259 C CA . GLU A 1 282 ? 32.170 -4.663 -56.875 1.00 89.94 282 GLU A CA 1
ATOM 2260 C C . GLU A 1 282 ? 33.580 -4.316 -57.376 1.00 89.94 282 GLU A C 1
ATOM 2262 O O . GLU A 1 282 ? 33.827 -4.389 -58.576 1.00 89.94 282 GLU A O 1
ATOM 2267 N N . GLU A 1 283 ? 34.534 -4.063 -56.474 1.00 86.94 283 GLU A N 1
ATOM 2268 C CA . GLU A 1 283 ? 35.940 -3.828 -56.836 1.00 86.94 283 GLU A CA 1
ATOM 2269 C C . GLU A 1 283 ? 36.584 -5.052 -57.516 1.00 86.94 283 GLU A C 1
ATOM 2271 O O . GLU A 1 283 ? 37.323 -4.915 -58.490 1.00 86.94 283 GLU A O 1
ATOM 2276 N N . LEU A 1 284 ? 36.288 -6.264 -57.034 1.00 87.75 284 LEU A N 1
ATOM 2277 C CA . LEU A 1 284 ? 36.894 -7.499 -57.545 1.00 87.75 284 LEU A CA 1
ATOM 2278 C C . LEU A 1 284 ? 36.239 -8.041 -58.822 1.00 87.75 284 LEU A C 1
ATOM 2280 O O . LEU A 1 284 ? 36.910 -8.695 -59.620 1.00 87.75 284 LEU A O 1
ATOM 2284 N N . THR A 1 285 ? 34.929 -7.850 -58.986 1.00 84.38 285 THR A N 1
ATOM 2285 C CA . THR A 1 285 ? 34.134 -8.499 -60.046 1.00 84.38 285 THR A CA 1
ATOM 2286 C C . THR A 1 285 ? 33.486 -7.523 -61.023 1.00 84.38 285 THR A C 1
ATOM 2288 O O . THR A 1 285 ? 33.021 -7.953 -62.075 1.00 84.38 285 THR A O 1
ATOM 2291 N N . GLY A 1 286 ? 33.473 -6.223 -60.713 1.00 82.62 286 GLY A N 1
ATOM 2292 C CA . GLY A 1 286 ? 32.838 -5.178 -61.518 1.00 82.62 286 GLY A CA 1
ATOM 2293 C C . GLY A 1 286 ? 31.314 -5.097 -61.377 1.00 82.62 286 GLY A C 1
ATOM 2294 O O . GLY A 1 286 ? 30.709 -4.180 -61.927 1.00 82.62 286 GLY A O 1
ATOM 2295 N N . GLU A 1 287 ? 30.681 -6.018 -60.642 1.00 83.31 287 GLU A N 1
ATOM 2296 C CA . GLU A 1 287 ? 29.236 -6.034 -60.412 1.00 83.31 287 GLU A CA 1
ATOM 2297 C C . GLU A 1 287 ? 28.910 -5.961 -58.919 1.00 83.31 287 GLU A C 1
ATOM 2299 O O . GLU A 1 287 ? 29.432 -6.720 -58.099 1.00 83.31 287 GLU A O 1
ATOM 2304 N N . ARG A 1 288 ? 27.982 -5.068 -58.559 1.00 78.69 288 ARG A N 1
ATOM 2305 C CA . ARG A 1 288 ? 27.513 -4.935 -57.182 1.00 78.69 288 ARG A CA 1
ATOM 2306 C C . ARG A 1 288 ? 26.357 -5.903 -56.899 1.00 78.69 288 ARG A C 1
ATOM 2308 O O . ARG A 1 288 ? 25.297 -5.785 -57.518 1.00 78.69 288 ARG A O 1
ATOM 2315 N N . PRO A 1 289 ? 26.486 -6.827 -55.931 1.00 80.75 289 PRO A N 1
ATOM 2316 C CA . PRO A 1 289 ? 25.399 -7.739 -55.595 1.00 80.75 289 PRO A CA 1
ATOM 2317 C C . PRO A 1 289 ? 24.211 -7.004 -54.936 1.00 80.75 289 PRO A C 1
ATOM 2319 O O . PRO A 1 289 ? 24.418 -6.079 -54.144 1.00 80.75 289 PRO A O 1
ATOM 2322 N N . PRO A 1 290 ? 22.955 -7.435 -55.180 1.00 78.19 290 PRO A N 1
ATOM 2323 C CA . PRO A 1 290 ? 21.757 -6.777 -54.655 1.00 78.19 290 PRO A CA 1
ATOM 2324 C C . PRO A 1 290 ? 21.527 -7.100 -53.168 1.00 78.19 290 PRO A C 1
ATOM 2326 O O . PRO A 1 290 ? 20.774 -8.007 -52.795 1.00 78.19 290 PRO A O 1
ATOM 2329 N N . ILE A 1 291 ? 22.172 -6.325 -52.296 1.00 77.19 291 ILE A N 1
ATOM 2330 C CA . ILE A 1 291 ? 22.119 -6.461 -50.831 1.00 77.19 291 ILE A CA 1
ATOM 2331 C C . ILE A 1 291 ? 20.711 -6.217 -50.260 1.00 77.19 291 ILE A C 1
ATOM 2333 O O . ILE A 1 291 ? 20.320 -6.822 -49.257 1.00 77.19 291 ILE A O 1
ATOM 2337 N N . GLU A 1 292 ? 19.936 -5.338 -50.892 1.00 77.50 292 GLU A N 1
ATOM 2338 C CA . GLU A 1 292 ? 18.638 -4.853 -50.402 1.00 77.50 292 GLU A CA 1
ATOM 2339 C C . GLU A 1 292 ? 17.644 -5.994 -50.166 1.00 77.50 292 GLU A C 1
ATOM 2341 O O . GLU A 1 292 ? 16.941 -6.031 -49.156 1.00 77.50 292 GLU A O 1
ATOM 2346 N N . THR A 1 293 ? 17.644 -6.988 -51.056 1.00 78.19 293 THR A N 1
ATOM 2347 C CA . THR A 1 293 ? 16.765 -8.162 -50.970 1.00 78.19 293 THR A CA 1
ATOM 2348 C C . THR A 1 293 ? 17.080 -9.037 -49.751 1.00 78.19 293 THR A C 1
ATOM 2350 O O . THR A 1 293 ? 16.176 -9.554 -49.082 1.00 78.19 293 THR A O 1
ATOM 2353 N N . VAL A 1 294 ? 18.365 -9.168 -49.414 1.00 78.25 294 VAL A N 1
ATOM 2354 C CA . VAL A 1 294 ? 18.848 -9.948 -48.272 1.00 78.25 294 VAL A CA 1
ATOM 2355 C C . VAL A 1 294 ? 18.549 -9.208 -46.972 1.00 78.25 294 VAL A C 1
ATOM 2357 O O . VAL A 1 294 ? 18.009 -9.809 -46.038 1.00 78.25 294 VAL A O 1
ATOM 2360 N N . LEU A 1 295 ? 18.807 -7.898 -46.927 1.00 77.88 295 LEU A N 1
ATOM 2361 C CA . LEU A 1 295 ? 18.496 -7.061 -45.767 1.00 77.88 295 LEU A CA 1
ATOM 2362 C C . LEU A 1 295 ? 16.993 -7.002 -45.492 1.00 77.88 295 LEU A C 1
ATOM 2364 O O . LEU A 1 295 ? 16.583 -7.192 -44.345 1.00 77.88 295 LEU A O 1
ATOM 2368 N N . ALA A 1 296 ? 16.160 -6.870 -46.526 1.00 77.50 296 ALA A N 1
ATOM 2369 C CA . ALA A 1 296 ? 14.706 -6.912 -46.395 1.00 77.50 296 ALA A CA 1
ATOM 2370 C C . ALA A 1 296 ? 14.219 -8.249 -45.809 1.00 77.50 296 ALA A C 1
ATOM 2372 O O . ALA A 1 296 ? 13.334 -8.280 -44.948 1.00 77.50 296 ALA A O 1
ATOM 2373 N N . ARG A 1 297 ? 14.828 -9.376 -46.203 1.00 76.94 297 ARG A N 1
ATOM 2374 C CA . ARG A 1 297 ? 14.494 -10.703 -45.657 1.00 76.94 297 ARG A CA 1
ATOM 2375 C C . ARG A 1 297 ? 14.899 -10.847 -44.188 1.00 76.94 297 ARG A C 1
ATOM 2377 O O . ARG A 1 297 ? 14.143 -11.419 -43.397 1.00 76.94 297 ARG A O 1
ATOM 2384 N N . VAL A 1 298 ? 16.070 -10.331 -43.814 1.00 76.44 298 VAL A N 1
ATOM 2385 C CA . VAL A 1 298 ? 16.575 -10.356 -42.431 1.00 76.44 298 VAL A CA 1
ATOM 2386 C C . VAL A 1 298 ? 15.730 -9.453 -41.527 1.00 76.44 298 VAL A C 1
ATOM 2388 O O . VAL A 1 298 ? 15.309 -9.887 -40.452 1.00 76.44 298 VAL A O 1
ATOM 2391 N N . ALA A 1 299 ? 15.396 -8.251 -41.988 1.00 75.06 299 ALA A N 1
ATOM 2392 C CA . ALA A 1 299 ? 14.561 -7.293 -41.271 1.00 75.06 299 ALA A CA 1
ATOM 2393 C C . ALA A 1 299 ? 13.115 -7.778 -41.096 1.00 75.06 299 ALA A C 1
ATOM 2395 O O . ALA A 1 299 ? 12.573 -7.737 -39.989 1.00 75.06 299 ALA A O 1
ATOM 2396 N N . ARG A 1 300 ? 12.519 -8.382 -42.137 1.00 75.94 300 ARG A N 1
ATOM 2397 C CA . ARG A 1 300 ? 11.179 -8.991 -42.063 1.00 75.94 300 ARG A CA 1
ATOM 2398 C C . ARG A 1 300 ? 11.112 -10.121 -41.035 1.00 75.94 300 ARG A C 1
ATOM 2400 O O . ARG A 1 300 ? 10.131 -10.231 -40.302 1.00 75.94 300 ARG A O 1
ATOM 2407 N N . LYS A 1 301 ? 12.160 -10.946 -40.938 1.00 73.44 301 LYS A N 1
ATOM 2408 C CA . LYS A 1 301 ? 12.258 -12.009 -39.921 1.00 73.44 301 LYS A CA 1
ATOM 2409 C C . LYS A 1 301 ? 12.444 -11.442 -38.507 1.00 73.44 301 LYS A C 1
ATOM 2411 O O . LYS A 1 301 ? 11.993 -12.054 -37.542 1.00 73.44 301 LYS A O 1
ATOM 2416 N N . ALA A 1 302 ? 13.086 -10.281 -38.391 1.00 68.12 302 ALA A N 1
ATOM 2417 C CA . ALA A 1 302 ? 13.330 -9.580 -37.135 1.00 68.12 302 ALA A CA 1
ATOM 2418 C C . ALA A 1 302 ? 12.156 -8.693 -36.670 1.00 68.12 302 ALA A C 1
ATOM 2420 O O . ALA A 1 302 ? 12.151 -8.295 -35.507 1.00 68.12 302 ALA A O 1
ATOM 2421 N N . LYS A 1 303 ? 11.160 -8.421 -37.532 1.00 71.31 303 LYS A N 1
ATOM 2422 C CA . LYS A 1 303 ? 10.092 -7.421 -37.311 1.00 71.31 303 LYS A CA 1
ATOM 2423 C C . LYS A 1 303 ? 10.656 -6.031 -36.982 1.00 71.31 303 LYS A C 1
ATOM 2425 O O . LYS A 1 303 ? 10.173 -5.363 -36.072 1.00 71.31 303 LYS A O 1
ATOM 2430 N N . VAL A 1 304 ? 11.704 -5.635 -37.695 1.00 68.75 304 VAL A N 1
ATOM 2431 C CA . VAL A 1 304 ? 12.345 -4.320 -37.575 1.00 68.75 304 VAL A CA 1
ATOM 2432 C C . VAL A 1 304 ? 12.242 -3.635 -38.935 1.00 68.75 304 VAL A C 1
ATOM 2434 O O . VAL A 1 304 ? 12.402 -4.305 -39.955 1.00 68.75 304 VAL A O 1
ATOM 2437 N N . GLU A 1 305 ? 11.952 -2.336 -38.963 1.00 57.47 305 GLU A N 1
ATOM 2438 C CA . GLU A 1 305 ? 12.013 -1.537 -40.193 1.00 57.47 305 GLU A CA 1
ATOM 2439 C C . GLU A 1 305 ? 13.473 -1.364 -40.630 1.00 57.47 305 GLU A C 1
ATOM 2441 O O . GLU A 1 305 ? 14.357 -1.138 -39.804 1.00 57.47 305 GLU A O 1
ATOM 2446 N N . VAL A 1 306 ? 13.747 -1.532 -41.925 1.00 50.69 306 VAL A N 1
ATOM 2447 C CA . VAL A 1 306 ? 15.094 -1.324 -42.468 1.00 50.69 306 VAL A CA 1
ATOM 2448 C C . VAL A 1 306 ? 15.336 0.185 -42.526 1.00 50.69 306 VAL A C 1
ATOM 2450 O O . VAL A 1 306 ? 14.547 0.869 -43.178 1.00 50.69 306 VAL A O 1
ATOM 2453 N N . PRO A 1 307 ? 16.403 0.721 -41.910 1.00 45.00 307 PRO A N 1
ATOM 2454 C CA . PRO A 1 307 ? 16.825 2.074 -42.220 1.00 45.00 307 PRO A CA 1
ATOM 2455 C C . PRO A 1 307 ? 17.366 2.059 -43.652 1.00 45.00 307 PRO A C 1
ATOM 2457 O O . PRO A 1 307 ? 18.412 1.471 -43.924 1.00 45.00 307 PRO A O 1
ATOM 2460 N N . VAL A 1 308 ? 16.603 2.626 -44.586 1.00 42.09 308 VAL A N 1
ATOM 2461 C CA . VAL A 1 308 ? 17.068 2.861 -45.953 1.00 42.09 308 VAL A CA 1
ATOM 2462 C C . VAL A 1 308 ? 17.930 4.117 -45.896 1.00 42.09 308 VAL A C 1
ATOM 2464 O O . VAL A 1 308 ? 17.406 5.226 -45.832 1.00 42.09 308 VAL A O 1
ATOM 2467 N N . GLU A 1 309 ? 19.253 3.959 -45.865 1.00 38.84 309 GLU A N 1
ATOM 2468 C CA . GLU A 1 309 ? 20.147 5.072 -46.185 1.00 38.84 309 GLU A CA 1
ATOM 2469 C C . GLU A 1 309 ? 20.019 5.350 -47.686 1.00 38.84 309 GLU A C 1
ATOM 2471 O O . GLU A 1 309 ? 20.642 4.690 -48.517 1.00 38.84 309 GLU A O 1
ATOM 2476 N N . VAL A 1 310 ? 19.173 6.320 -48.037 1.00 34.78 310 VAL A N 1
ATOM 2477 C CA . VAL A 1 310 ? 19.201 6.950 -49.357 1.00 34.78 310 VAL A CA 1
ATOM 2478 C C . VAL A 1 310 ? 20.480 7.781 -49.397 1.00 34.78 310 VAL A C 1
ATOM 2480 O O . VAL A 1 310 ? 20.528 8.889 -48.869 1.00 34.78 310 VAL A O 1
ATOM 2483 N N . ARG A 1 311 ? 21.551 7.233 -49.977 1.00 32.72 311 ARG A N 1
ATOM 2484 C CA . ARG A 1 311 ? 22.644 8.075 -50.462 1.00 32.72 311 ARG A CA 1
ATOM 2485 C C . ARG A 1 311 ? 22.093 8.822 -51.670 1.00 32.72 311 ARG A C 1
ATOM 2487 O O . ARG A 1 311 ? 21.952 8.228 -52.734 1.00 32.72 311 ARG A O 1
ATOM 2494 N N . GLU A 1 312 ? 21.750 10.095 -51.488 1.00 31.62 312 GLU A N 1
ATOM 2495 C CA . GLU A 1 312 ? 21.632 11.027 -52.605 1.00 31.62 312 GLU A CA 1
ATOM 2496 C C . GLU A 1 312 ? 22.987 11.037 -53.318 1.00 31.62 312 GLU A C 1
ATOM 2498 O O . GLU A 1 312 ? 23.987 11.560 -52.825 1.00 31.62 312 GLU A O 1
ATOM 2503 N N . SER A 1 313 ? 23.038 10.348 -54.453 1.00 32.69 313 SER A N 1
ATOM 2504 C CA . SER A 1 313 ? 24.059 10.534 -55.468 1.00 32.69 313 SER A CA 1
ATOM 2505 C C . SER A 1 313 ? 24.048 12.005 -55.862 1.00 32.69 313 SER A C 1
ATOM 2507 O O . SER A 1 313 ? 23.025 12.513 -56.318 1.00 32.69 313 SER A O 1
ATOM 2509 N N . GLY A 1 314 ? 25.173 12.681 -55.626 1.00 37.09 314 GLY A N 1
ATOM 2510 C CA . GLY A 1 314 ? 25.373 14.053 -56.055 1.00 37.09 314 GLY A CA 1
ATOM 2511 C C . GLY A 1 314 ? 25.160 14.165 -57.557 1.00 37.09 314 GLY A C 1
ATOM 2512 O O . GLY A 1 314 ? 25.759 13.411 -58.323 1.00 37.09 314 GLY A O 1
ATOM 2513 N N . ASP A 1 315 ? 24.320 15.116 -57.945 1.00 32.69 315 ASP A N 1
ATOM 2514 C CA . ASP A 1 315 ? 24.281 15.613 -59.308 1.00 32.69 315 ASP A CA 1
ATOM 2515 C C . ASP A 1 315 ? 25.028 16.943 -59.319 1.00 32.69 315 ASP A C 1
ATOM 2517 O O . ASP A 1 315 ? 24.726 17.870 -58.560 1.00 32.69 315 ASP A O 1
ATOM 2521 N N . GLY A 1 316 ? 26.092 16.967 -60.112 1.00 36.25 316 GLY A N 1
ATOM 2522 C CA . GLY A 1 316 ? 26.944 18.125 -60.279 1.00 36.25 316 GLY A CA 1
ATOM 2523 C C . GLY A 1 316 ? 26.234 19.250 -61.022 1.00 36.25 316 GLY A C 1
ATOM 2524 O O . GLY A 1 316 ? 25.398 19.031 -61.897 1.00 36.25 316 GLY A O 1
ATOM 2525 N N . SER A 1 317 ? 26.651 20.471 -60.707 1.00 33.28 317 SER A N 1
ATOM 2526 C CA . SER A 1 317 ? 26.799 21.549 -61.688 1.00 33.28 317 SER A CA 1
ATOM 2527 C C . SER A 1 317 ? 28.054 22.345 -61.363 1.00 33.28 317 SER A C 1
ATOM 2529 O O . SER A 1 317 ? 28.374 22.461 -60.157 1.00 33.28 317 SER A O 1
#

Sequence (317 aa):
DIMFIDPDGLFFFFAMTTDQIPPPPKETKFHPKGIDFELLKRLAETTKTRKLAGFLTTHFQRVGSKTAAEILARAGLSPDLSPKRLSDEELERLFRALVTYDNYLPPDPSVLSPLGPRLWEEGIKKELRPEFVKAVQRPPAVVEGHPVIVETAIAYGGDIKPAGEIQLYRFANRIPLLYDVSSDVSYLVARRLNWSVYGLKSLEDEPIALFFHVVSTKVPFKTVGKEFIANKPELAREVELGWRACARDLRIYLSRKRRAASAARRVELLSRYYALIAEVLEELTGERPPIETVLARVARKAKVEVPVEVRESGDGS

pLDDT: mean 89.5, std 11.72, range [31.62, 98.12]

Foldseek 3Di:
DDWDQDPVRDIDDDDDLDPDDWDAFDDDAAALLQDDLVRLLVLLQPDPDQWQLCSCVPRHPQDDSVNSVVLCVQLVHDRRHRSNPDDSSSSVSSSCSSNPDDPGDADDPSNWTDPDFVNVQSVCCVPQVAPDKGKDKDDWDADSRKIKIKIKMKGFHDNQAQALDQAEWEEESNHTQDPDLCQALLNVLVVPDDLVVLVDPDNRHGSMHMYIYMIIPDFQAPDPVSRHGHNDPRVSVRSNVRVVVNSNVSSVVVVVVVLLVVLVVVLVVVVVVLVVVQVVCCVVPVDGDDCVVVSVVSCVVSVHDDPPPPPPDDDDD

Secondary structure (DSSP, 8-state):
-EEEE-TT-PEEEE--S---PPPPP---PBPGGG--HHHHHHHHHH---SSHHHHHHHHBTT--HHHHHHHHHHHT--TTS-GGG--HHHHHHHHHHHHS---PPPPPGGG-----HHHHHHHHHHHH--SEEEEEEPPPEEETTEEEEEEEEEEESTTPPP-SS-EEEEEETTEEE-S-GGGSHHHHHHHHS-GGGGT-S-SSSSSEEEEEEEEESS--BSSTT--SB---HHHHHHHHHHHHHHHHHHHHHHHHHHHHHHHHHHHHHHHHHHHHHHHHHHHHHS----HHHHHHHHHHHHT---------PPPP-